Protein AF-A0AB34ILX2-F1 (afdb_monomer)

pLDDT: mean 83.72, std 10.17, range [36.09, 93.31]

Sequence (192 aa):
MPAAAAIAVARARKRKLKQQKLEHQRRVKAWFAKFDVNHSGVLEREQLRQLLLHLNPASPPDDAALDLLMEKAVAIDTTGDGQADTRGISQASAEEVVHKYSSYLAEKSALDGVFEEFDTNKTGQLEPDELHALLQKVCPGEQVSQHDVEVVLEMCDKDHKGAISRDEVLAACATWKAMVKQHHSSSACALL

Solvent-accessible surface area (backbone atoms only — not comparable to full-atom values): 10915 Å² total; per-residue (Å²): 121,70,66,63,55,53,53,52,52,53,51,51,51,52,51,51,51,52,50,52,53,49,52,50,53,51,52,48,51,52,48,42,76,70,46,36,81,84,65,75,68,36,32,30,72,68,34,42,46,53,51,49,26,72,76,34,74,91,57,67,76,51,70,68,58,48,49,56,46,47,67,73,51,21,83,49,53,79,76,77,76,86,44,53,36,78,75,34,40,37,69,87,42,45,61,59,47,53,51,48,49,52,51,50,49,53,51,49,52,56,49,48,56,49,42,72,71,43,30,80,86,65,76,73,37,30,43,63,73,33,41,44,55,48,54,34,64,77,43,74,89,56,86,77,48,73,66,55,45,50,52,42,41,71,76,37,35,83,85,70,76,74,38,38,38,78,88,26,46,65,53,35,55,51,50,48,57,51,50,55,53,49,52,54,52,54,60,60,63,75,77,116

Mean predicted aligned error: 9.9 Å

Foldseek 3Di:
DVVVVVVVVVVVVVVVVVVVVVVLLVVLVVLCVVQVPVVPQFQALVSLQVSLCVVPVPDGDDPVLSVVLLVVQQPDDPPPPPGRPSRHHHSVCSVVSSVVVVVVVVLVVVLCVLCVVQVPVPPQWHALVSLQVVLCVLDPPDDDDSVLSVVLCVVQVPVPPNTGHSVRVVVSSVVSVVVVVVVVVVVVVVVD

Structure (mmCIF, N/CA/C/O backbone):
data_AF-A0AB34ILX2-F1
#
_entry.id   AF-A0AB34ILX2-F1
#
loop_
_atom_site.group_PDB
_atom_site.id
_atom_site.type_symbol
_atom_site.label_atom_id
_atom_site.label_alt_id
_atom_site.label_comp_id
_atom_site.label_asym_id
_atom_site.label_entity_id
_atom_site.label_seq_id
_atom_site.pdbx_PDB_ins_code
_atom_site.Cartn_x
_atom_site.Cartn_y
_atom_site.Cartn_z
_atom_site.occupancy
_atom_site.B_iso_or_equiv
_atom_site.auth_seq_id
_atom_site.auth_comp_id
_atom_site.auth_asym_id
_atom_site.auth_atom_id
_atom_site.pdbx_PDB_model_num
ATOM 1 N N . MET A 1 1 ? 44.981 -15.107 3.737 1.00 59.06 1 MET A N 1
ATOM 2 C CA . MET A 1 1 ? 43.773 -15.842 3.286 1.00 59.06 1 MET A CA 1
ATOM 3 C C . MET A 1 1 ? 42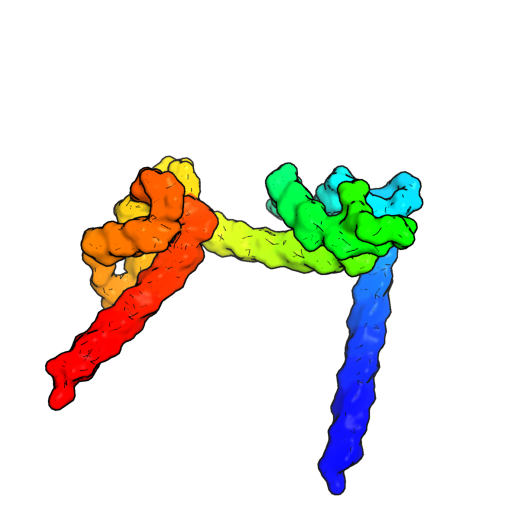.451 -15.037 3.237 1.00 59.06 1 MET A C 1
ATOM 5 O O . MET A 1 1 ? 41.614 -15.441 2.439 1.00 59.06 1 MET A O 1
ATOM 9 N N . PRO A 1 2 ? 42.209 -13.911 3.955 1.00 66.62 2 PRO A N 1
ATOM 10 C CA . PRO A 1 2 ? 40.886 -13.249 3.937 1.00 66.62 2 PRO A CA 1
ATOM 11 C C . PRO A 1 2 ? 40.562 -12.484 2.633 1.00 66.62 2 PRO A C 1
ATOM 13 O O . PRO A 1 2 ? 39.401 -12.385 2.239 1.00 66.62 2 PRO A O 1
ATOM 16 N N . ALA A 1 3 ? 41.577 -12.004 1.904 1.00 68.56 3 ALA A N 1
ATOM 17 C CA . ALA A 1 3 ? 41.390 -11.220 0.678 1.00 68.56 3 ALA A CA 1
ATOM 18 C C . ALA A 1 3 ? 40.775 -12.019 -0.493 1.00 68.56 3 ALA A C 1
ATOM 20 O O . ALA A 1 3 ? 39.952 -11.493 -1.241 1.00 68.56 3 ALA A O 1
ATOM 21 N N . ALA A 1 4 ? 41.123 -13.302 -0.640 1.00 73.94 4 ALA A N 1
ATOM 22 C CA . ALA A 1 4 ? 40.599 -14.151 -1.714 1.00 73.94 4 ALA A CA 1
ATOM 23 C C . ALA A 1 4 ? 39.097 -14.451 -1.537 1.00 73.94 4 ALA A C 1
ATOM 25 O O . ALA A 1 4 ? 38.338 -14.415 -2.507 1.00 73.94 4 ALA A O 1
ATOM 26 N N . ALA A 1 5 ? 38.658 -14.666 -0.291 1.00 74.12 5 ALA A N 1
ATOM 27 C CA . ALA A 1 5 ? 37.250 -14.863 0.046 1.00 74.12 5 ALA A CA 1
ATOM 28 C C . ALA A 1 5 ? 36.419 -13.592 -0.217 1.00 74.12 5 ALA A C 1
ATOM 30 O O . ALA A 1 5 ? 35.365 -13.666 -0.847 1.00 74.12 5 ALA A O 1
ATOM 31 N N . ALA A 1 6 ? 36.928 -12.413 0.160 1.00 75.19 6 ALA A N 1
ATOM 32 C CA . ALA A 1 6 ? 36.258 -11.136 -0.102 1.00 75.19 6 ALA A CA 1
ATOM 33 C C . ALA A 1 6 ? 36.077 -10.853 -1.610 1.00 75.19 6 ALA A C 1
ATOM 35 O O . ALA A 1 6 ? 35.006 -10.423 -2.045 1.00 75.19 6 ALA A O 1
ATOM 36 N N . ILE A 1 7 ? 37.087 -11.160 -2.436 1.00 84.31 7 ILE A N 1
ATOM 37 C CA . ILE A 1 7 ? 37.014 -11.013 -3.902 1.00 84.31 7 ILE A CA 1
ATOM 38 C C . ILE A 1 7 ? 35.985 -11.979 -4.510 1.00 84.31 7 ILE A C 1
ATOM 40 O O . ILE A 1 7 ? 35.236 -11.594 -5.414 1.00 84.31 7 ILE A O 1
ATOM 44 N N . ALA A 1 8 ? 35.917 -13.220 -4.020 1.00 83.06 8 ALA A N 1
ATOM 45 C CA . ALA A 1 8 ? 34.936 -14.205 -4.472 1.00 83.06 8 ALA A CA 1
ATOM 46 C C . ALA A 1 8 ? 33.496 -13.769 -4.147 1.00 83.06 8 ALA A C 1
ATOM 48 O O . ALA A 1 8 ? 32.637 -13.787 -5.033 1.00 83.06 8 ALA A O 1
ATOM 49 N N . VAL A 1 9 ? 33.251 -13.277 -2.926 1.00 86.06 9 VAL A N 1
ATOM 50 C CA . VAL A 1 9 ? 31.948 -12.732 -2.505 1.00 86.06 9 VAL A CA 1
ATOM 51 C C . VAL A 1 9 ? 31.556 -11.516 -3.352 1.00 86.06 9 VAL A C 1
ATOM 53 O O . VAL A 1 9 ? 30.434 -11.447 -3.856 1.00 86.06 9 VAL A O 1
ATOM 56 N N . ALA A 1 10 ? 32.484 -10.586 -3.597 1.00 85.62 10 ALA A N 1
ATOM 57 C CA . ALA A 1 10 ? 32.225 -9.414 -4.435 1.00 85.62 10 ALA A CA 1
ATOM 58 C C . ALA A 1 10 ? 31.870 -9.794 -5.887 1.00 85.62 10 ALA A C 1
ATOM 60 O O . ALA A 1 10 ? 30.955 -9.215 -6.480 1.00 85.62 10 ALA A O 1
ATOM 61 N N . ARG A 1 11 ? 32.552 -10.793 -6.469 1.00 87.75 11 ARG A N 1
ATOM 62 C CA . ARG A 1 11 ? 32.243 -11.317 -7.813 1.00 87.75 11 ARG A CA 1
ATOM 63 C C . ARG A 1 11 ? 30.886 -12.019 -7.857 1.00 87.75 11 ARG A C 1
ATOM 65 O O . ARG A 1 11 ? 30.135 -11.793 -8.806 1.00 87.75 11 ARG A O 1
ATOM 72 N N . ALA A 1 12 ? 30.552 -12.820 -6.845 1.00 87.38 12 ALA A N 1
ATOM 73 C CA . ALA A 1 12 ? 29.247 -13.471 -6.734 1.00 87.38 12 ALA A CA 1
ATOM 74 C C . ALA A 1 12 ? 28.110 -12.439 -6.631 1.00 87.38 12 ALA A C 1
ATOM 76 O O . ALA A 1 12 ? 27.136 -12.526 -7.378 1.00 87.38 12 ALA A O 1
ATOM 77 N N . ARG A 1 13 ? 28.279 -11.395 -5.805 1.00 90.31 13 ARG A N 1
ATOM 78 C CA . ARG A 1 13 ? 27.323 -10.281 -5.693 1.00 90.31 13 ARG A CA 1
ATOM 79 C C . ARG A 1 13 ? 27.138 -9.555 -7.030 1.00 90.31 13 ARG A C 1
ATOM 81 O O . ARG A 1 13 ? 26.004 -9.350 -7.449 1.00 90.31 13 ARG A O 1
ATOM 88 N N . LYS A 1 14 ? 28.227 -9.240 -7.748 1.00 89.50 14 LYS A N 1
ATOM 89 C CA . LYS A 1 14 ? 28.158 -8.617 -9.088 1.00 89.50 14 LYS A CA 1
ATOM 90 C C . LYS A 1 14 ? 27.421 -9.488 -10.111 1.00 89.50 14 LYS A C 1
ATOM 92 O O . LYS A 1 14 ? 26.621 -8.965 -10.882 1.00 89.50 14 LYS A O 1
ATOM 97 N N . ARG A 1 15 ? 27.669 -10.804 -10.122 1.00 89.19 15 ARG A N 1
ATOM 98 C CA . ARG A 1 15 ? 26.967 -11.750 -11.010 1.00 89.19 15 ARG A CA 1
ATOM 99 C C . ARG A 1 15 ? 25.473 -11.803 -10.698 1.00 89.19 15 ARG A C 1
ATOM 101 O O . ARG A 1 15 ? 24.678 -11.676 -11.624 1.00 89.19 15 ARG A O 1
ATOM 108 N N . LYS A 1 16 ? 25.109 -11.900 -9.414 1.00 90.38 16 LYS A N 1
ATOM 109 C CA . LYS A 1 16 ? 23.711 -11.904 -8.962 1.00 90.38 16 LYS A CA 1
ATOM 110 C C . LYS A 1 16 ? 22.980 -10.620 -9.366 1.00 90.38 16 LYS A C 1
ATOM 112 O O . LYS A 1 16 ? 21.917 -10.711 -9.962 1.00 90.38 16 LYS A O 1
ATOM 117 N N . LEU A 1 17 ? 23.581 -9.444 -9.151 1.00 87.44 17 LEU A N 1
ATOM 118 C CA . LEU A 1 17 ? 22.996 -8.163 -9.578 1.00 87.44 17 LEU A CA 1
ATOM 119 C C . LEU A 1 17 ? 22.808 -8.086 -11.099 1.00 87.44 17 LEU A C 1
ATOM 121 O O . LEU A 1 17 ? 21.771 -7.629 -11.570 1.00 87.44 17 LEU A O 1
ATOM 125 N N . LYS A 1 18 ? 23.799 -8.535 -11.883 1.00 90.75 18 LYS A N 1
ATOM 126 C CA . LYS A 1 18 ? 23.693 -8.546 -13.351 1.00 90.75 18 LYS A CA 1
ATOM 127 C C . LYS A 1 18 ? 22.561 -9.459 -13.821 1.00 90.75 18 LYS A C 1
ATOM 129 O O . LYS A 1 18 ? 21.830 -9.088 -14.734 1.00 90.75 18 LYS A O 1
ATOM 134 N N . GLN A 1 19 ? 22.427 -10.632 -13.206 1.00 89.31 19 GLN A N 1
ATOM 135 C CA . GLN A 1 19 ? 21.359 -11.574 -13.517 1.00 89.31 19 GLN A CA 1
ATOM 136 C C . GLN A 1 19 ? 19.986 -11.002 -13.151 1.00 89.31 19 GLN A C 1
ATOM 138 O O . GLN A 1 19 ? 19.113 -10.966 -14.010 1.00 89.31 19 GLN A O 1
ATOM 143 N N . GLN A 1 20 ? 19.836 -10.451 -11.943 1.00 85.31 20 GLN A N 1
ATOM 144 C CA . GLN A 1 20 ? 18.607 -9.781 -11.505 1.00 85.31 20 GLN A CA 1
ATOM 145 C C . GLN A 1 20 ? 18.218 -8.637 -12.446 1.00 85.31 20 GLN A C 1
ATOM 147 O O . GLN A 1 20 ? 17.072 -8.554 -12.870 1.00 85.31 20 GLN A O 1
ATOM 152 N N . LYS A 1 21 ? 19.180 -7.796 -12.849 1.00 85.62 21 LYS A N 1
ATOM 153 C CA . LYS A 1 21 ? 18.937 -6.707 -13.805 1.00 85.62 21 LYS A CA 1
ATOM 154 C C . LYS A 1 21 ? 18.473 -7.226 -15.168 1.00 85.62 21 LYS A C 1
ATOM 156 O O . LYS A 1 21 ? 17.613 -6.615 -15.794 1.00 85.62 21 LYS A O 1
ATOM 161 N N . LEU A 1 22 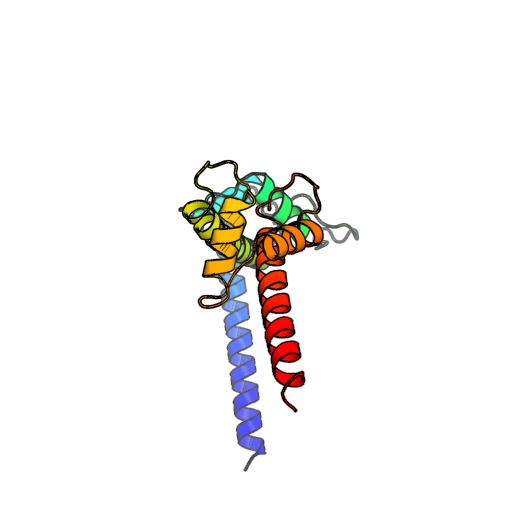? 19.038 -8.336 -15.642 1.00 89.06 22 LEU A N 1
ATOM 162 C CA . LEU A 1 22 ? 18.642 -8.942 -16.913 1.00 89.06 22 LEU A CA 1
ATOM 163 C C . LEU A 1 22 ? 17.236 -9.550 -16.840 1.00 89.06 22 LEU A C 1
ATOM 165 O O . LEU A 1 22 ? 16.454 -9.386 -17.772 1.00 89.06 22 LEU A O 1
ATOM 169 N N . GLU A 1 23 ? 16.914 -10.243 -15.750 1.00 89.00 23 GLU A N 1
ATOM 170 C CA . GLU A 1 23 ? 15.584 -10.812 -15.503 1.00 89.00 23 GLU A CA 1
ATOM 171 C C . GLU A 1 23 ? 14.526 -9.714 -15.395 1.00 89.00 23 GLU A C 1
ATOM 173 O O . GLU A 1 23 ? 13.497 -9.793 -16.065 1.00 89.00 23 GLU A O 1
ATOM 178 N N . HIS A 1 24 ? 14.830 -8.653 -14.646 1.00 84.50 24 HIS A N 1
ATOM 179 C CA . HIS A 1 24 ? 14.027 -7.437 -14.575 1.00 84.50 24 HIS A CA 1
ATOM 180 C C . HIS A 1 24 ? 13.739 -6.869 -15.973 1.00 84.50 24 HIS A C 1
ATOM 182 O O . HIS A 1 24 ? 12.583 -6.753 -16.375 1.00 84.50 24 HIS A O 1
ATOM 188 N N . GLN A 1 25 ? 14.786 -6.609 -16.767 1.00 87.38 25 GLN A N 1
ATOM 189 C CA . GLN A 1 25 ? 14.629 -6.068 -18.120 1.00 87.38 25 GLN A CA 1
ATOM 190 C C . GLN A 1 25 ? 13.807 -6.981 -19.032 1.00 87.38 25 GLN A C 1
ATOM 192 O O . GLN A 1 25 ? 13.021 -6.495 -19.840 1.00 87.38 25 GLN A O 1
ATOM 197 N N . ARG A 1 26 ? 13.984 -8.303 -18.933 1.00 91.44 26 ARG A N 1
ATOM 198 C CA . ARG A 1 26 ? 13.207 -9.267 -19.725 1.00 91.44 26 ARG A CA 1
ATOM 199 C C . ARG A 1 26 ? 11.731 -9.237 -19.352 1.00 91.44 26 ARG A C 1
ATOM 201 O O . ARG A 1 26 ? 10.894 -9.228 -20.248 1.00 91.44 26 ARG A O 1
ATOM 208 N N . ARG A 1 27 ? 11.424 -9.207 -18.055 1.00 91.06 27 ARG A N 1
ATOM 209 C CA . ARG A 1 27 ? 10.053 -9.177 -17.542 1.00 91.06 27 ARG A CA 1
ATOM 210 C C . ARG A 1 27 ? 9.330 -7.899 -17.957 1.00 91.06 27 ARG A C 1
ATOM 212 O O . ARG A 1 27 ? 8.259 -7.991 -18.544 1.00 91.06 27 ARG A O 1
ATOM 219 N N . VAL A 1 28 ? 9.954 -6.740 -17.749 1.00 89.69 28 VAL A N 1
ATOM 220 C CA . VAL A 1 28 ? 9.395 -5.450 -18.177 1.00 89.69 28 VAL A CA 1
ATOM 221 C C . VAL A 1 28 ? 9.171 -5.432 -19.690 1.00 89.69 28 VAL A C 1
ATOM 223 O O . VAL A 1 28 ? 8.077 -5.112 -20.139 1.00 89.69 28 VAL A O 1
ATOM 226 N N . LYS A 1 29 ? 10.156 -5.853 -20.497 1.00 91.19 29 LYS A N 1
ATOM 227 C CA . LYS A 1 29 ? 9.985 -5.921 -21.959 1.00 91.19 29 LYS A CA 1
ATOM 228 C C . LYS A 1 29 ? 8.823 -6.817 -22.378 1.00 91.19 29 LYS A C 1
ATOM 230 O O . LYS A 1 29 ? 8.102 -6.464 -23.303 1.00 91.19 29 LYS A O 1
ATOM 235 N 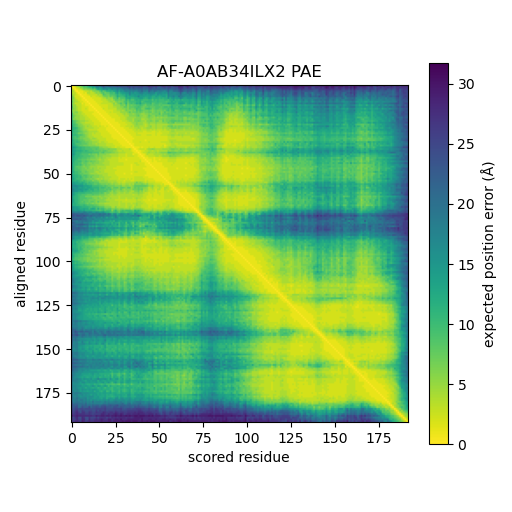N . ALA A 1 30 ? 8.640 -7.957 -21.713 1.00 92.88 30 ALA A N 1
ATOM 236 C CA . ALA A 1 30 ? 7.525 -8.855 -21.992 1.00 92.88 30 ALA A CA 1
ATOM 237 C C . ALA A 1 30 ? 6.168 -8.221 -21.647 1.00 92.88 30 ALA A C 1
ATOM 239 O O . ALA A 1 30 ? 5.204 -8.434 -22.376 1.00 92.88 30 ALA A O 1
ATOM 240 N N . TRP A 1 31 ? 6.090 -7.426 -20.575 1.00 93.31 31 TRP A N 1
ATOM 241 C CA . TRP A 1 31 ? 4.879 -6.678 -20.235 1.00 93.31 31 TRP A CA 1
ATOM 242 C C . TRP A 1 31 ? 4.540 -5.635 -21.298 1.00 93.31 31 TRP A C 1
ATOM 244 O O . TRP A 1 31 ? 3.431 -5.652 -21.817 1.00 93.31 31 TRP A O 1
ATOM 254 N N . PHE A 1 32 ? 5.495 -4.792 -21.694 1.00 92.75 32 PHE A N 1
ATOM 255 C CA . PHE A 1 32 ? 5.243 -3.765 -22.713 1.00 92.75 32 PHE A CA 1
ATOM 256 C C . PHE A 1 32 ? 4.910 -4.384 -24.069 1.00 92.75 32 PHE A C 1
ATOM 258 O O . PHE A 1 32 ? 3.926 -4.002 -24.681 1.00 92.75 32 PHE A O 1
ATOM 265 N N . ALA A 1 33 ? 5.623 -5.428 -24.495 1.00 92.56 33 ALA A N 1
ATOM 266 C CA . ALA A 1 33 ? 5.296 -6.125 -25.741 1.00 92.56 33 ALA A CA 1
ATOM 267 C C . ALA A 1 33 ? 3.868 -6.709 -25.767 1.00 92.56 33 ALA A C 1
ATOM 269 O O . ALA A 1 33 ? 3.337 -6.963 -26.844 1.00 92.56 33 ALA A O 1
ATOM 270 N N . LYS A 1 34 ? 3.266 -6.956 -24.596 1.00 93.06 34 LYS A N 1
ATOM 271 C CA . LYS A 1 34 ? 1.924 -7.526 -24.464 1.00 93.06 34 LYS A CA 1
ATOM 272 C C . LYS A 1 34 ? 0.830 -6.473 -24.262 1.00 93.06 34 LYS A C 1
ATOM 274 O O . LYS A 1 34 ? -0.270 -6.677 -24.763 1.00 93.06 34 LYS A O 1
ATOM 279 N N . PHE A 1 35 ? 1.107 -5.409 -23.509 1.00 93.06 35 PHE A N 1
ATOM 280 C CA . PHE A 1 35 ? 0.093 -4.450 -23.051 1.00 93.06 35 PHE A CA 1
ATOM 281 C C . PHE A 1 35 ? 0.234 -3.044 -23.655 1.00 93.06 35 PHE A C 1
ATOM 283 O O . PHE A 1 35 ? -0.771 -2.349 -23.748 1.00 93.06 35 PHE A O 1
ATOM 290 N N . ASP A 1 36 ? 1.424 -2.634 -24.108 1.00 91.38 36 ASP A N 1
ATOM 291 C CA . ASP A 1 36 ? 1.641 -1.367 -24.828 1.00 91.38 36 ASP A CA 1
ATOM 292 C C . ASP A 1 36 ? 1.243 -1.541 -26.309 1.00 91.38 36 ASP A C 1
ATOM 294 O O . ASP A 1 36 ? 2.076 -1.720 -27.203 1.00 91.38 36 ASP A O 1
ATOM 298 N N . VAL A 1 37 ? -0.075 -1.595 -26.542 1.00 88.50 37 VAL A N 1
ATOM 299 C CA . VAL A 1 37 ? -0.697 -1.920 -27.842 1.00 88.50 37 VAL A CA 1
ATOM 300 C C . VAL A 1 37 ? -0.466 -0.823 -28.878 1.00 88.50 37 VAL A C 1
ATOM 302 O O . VAL A 1 37 ? -0.286 -1.110 -30.059 1.00 88.50 37 VAL A O 1
ATOM 305 N N . ASN A 1 38 ? -0.494 0.437 -28.448 1.00 86.94 38 ASN A N 1
ATOM 306 C CA . ASN A 1 38 ? -0.271 1.596 -29.310 1.00 86.94 38 ASN A CA 1
ATOM 307 C C . ASN A 1 38 ? 1.219 1.945 -29.459 1.00 86.94 38 ASN A C 1
ATOM 309 O O . ASN A 1 38 ? 1.538 2.882 -30.191 1.00 86.94 38 ASN A O 1
ATOM 313 N N . HIS A 1 39 ? 2.113 1.188 -28.812 1.00 84.88 39 HIS A N 1
ATOM 314 C CA . HIS A 1 39 ? 3.561 1.387 -28.841 1.00 84.88 39 HIS A CA 1
ATOM 315 C C . HIS A 1 39 ? 3.967 2.805 -28.432 1.00 84.88 39 HIS A C 1
ATOM 317 O O . HIS A 1 39 ? 4.900 3.384 -28.997 1.00 84.88 39 HIS A O 1
ATOM 323 N N . SER A 1 40 ? 3.257 3.375 -27.460 1.00 85.69 40 SER A N 1
ATOM 324 C CA . SER A 1 40 ? 3.541 4.715 -26.953 1.00 85.69 40 SER A CA 1
ATOM 325 C C . SER A 1 40 ? 4.824 4.748 -26.118 1.00 85.69 40 SER A C 1
ATOM 327 O O . SER A 1 40 ? 5.392 5.820 -25.898 1.00 85.69 40 SER A O 1
ATOM 329 N N . GLY A 1 41 ? 5.315 3.581 -25.681 1.00 83.38 41 GLY A N 1
ATOM 330 C CA . GLY A 1 41 ? 6.475 3.449 -24.805 1.00 83.38 41 GLY A CA 1
ATOM 331 C C . GLY A 1 41 ? 6.144 3.668 -23.327 1.00 83.38 41 GLY A C 1
ATOM 332 O O . GLY A 1 41 ? 7.036 3.544 -22.480 1.00 83.38 41 GLY A O 1
ATOM 333 N N . VAL A 1 42 ? 4.876 3.945 -23.013 1.00 88.12 42 VAL A N 1
ATOM 334 C CA . VAL A 1 42 ? 4.333 4.094 -21.662 1.00 88.12 42 VAL A CA 1
ATOM 335 C C . VAL A 1 42 ? 3.078 3.236 -21.525 1.00 88.12 42 VAL A C 1
ATOM 337 O O . VAL A 1 42 ? 2.333 3.057 -22.473 1.00 88.12 42 VAL A O 1
ATOM 340 N N . LEU A 1 43 ? 2.831 2.696 -20.336 1.00 89.75 43 LEU A N 1
ATOM 341 C CA . LEU A 1 43 ? 1.572 2.027 -20.033 1.00 89.75 43 LEU A CA 1
ATOM 342 C C . LEU A 1 43 ? 0.564 3.072 -19.582 1.00 89.75 43 LEU A C 1
ATOM 344 O O . LEU A 1 43 ? 0.648 3.576 -18.457 1.00 89.75 43 LEU A O 1
ATOM 348 N N . GLU A 1 44 ? -0.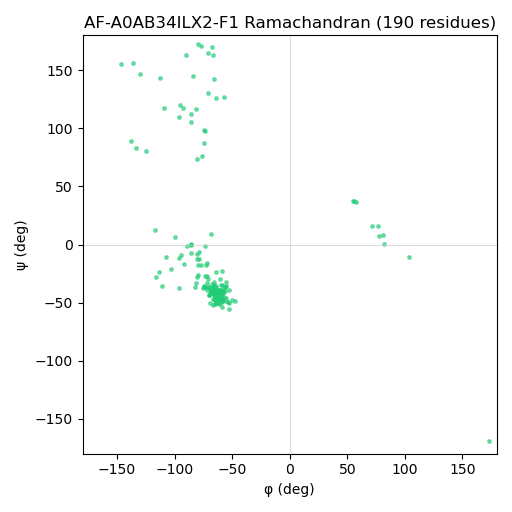384 3.398 -20.454 1.00 90.38 44 GLU A N 1
ATOM 349 C CA . GLU A 1 44 ? -1.498 4.272 -20.091 1.00 90.38 44 GLU A CA 1
ATOM 350 C C . GLU A 1 44 ? -2.426 3.587 -19.081 1.00 90.38 44 GLU A C 1
ATOM 352 O O . GLU A 1 44 ? -2.335 2.385 -18.831 1.00 90.38 44 GLU A O 1
ATOM 357 N N . ARG A 1 45 ? -3.363 4.346 -18.504 1.00 90.56 45 ARG A N 1
ATOM 358 C CA . ARG A 1 45 ? -4.232 3.893 -17.405 1.00 90.56 45 ARG A CA 1
ATOM 359 C C . ARG A 1 45 ? -4.872 2.527 -17.648 1.00 90.56 45 ARG A C 1
ATOM 361 O O . ARG A 1 45 ? -4.819 1.661 -16.779 1.00 90.56 45 ARG A O 1
ATOM 368 N N . GLU A 1 46 ? -5.458 2.327 -18.825 1.00 91.06 46 GLU A N 1
ATOM 369 C CA . GLU A 1 46 ? -6.158 1.080 -19.136 1.00 91.06 46 GLU A CA 1
ATOM 370 C C . GLU A 1 46 ? -5.188 -0.081 -19.399 1.00 91.06 46 GLU A C 1
ATOM 372 O O . GLU A 1 46 ? -5.417 -1.204 -18.954 1.00 91.06 46 GLU A O 1
ATOM 377 N N . GLN A 1 47 ? -4.047 0.188 -20.035 1.00 93.00 47 GLN A N 1
ATOM 378 C CA . GLN A 1 47 ? -2.996 -0.813 -20.233 1.00 93.00 47 GLN A CA 1
ATOM 379 C C . GLN A 1 47 ? -2.368 -1.231 -18.893 1.00 93.00 47 GLN A C 1
ATOM 381 O O . GLN A 1 47 ? -2.109 -2.414 -18.660 1.00 93.00 47 GLN A O 1
ATOM 386 N N . LEU A 1 48 ? -2.178 -0.275 -17.976 1.00 91.50 48 LEU A N 1
ATOM 387 C CA . LEU A 1 48 ? -1.736 -0.528 -16.609 1.00 91.50 48 LEU A CA 1
ATOM 388 C C . LEU A 1 48 ? -2.761 -1.380 -15.854 1.00 91.50 48 LEU A C 1
ATOM 390 O O . LEU A 1 48 ? -2.376 -2.370 -15.233 1.00 91.50 48 LEU A O 1
ATOM 394 N N . ARG A 1 49 ? -4.058 -1.054 -15.948 1.00 93.25 49 ARG A N 1
ATOM 395 C CA . ARG A 1 49 ? -5.136 -1.868 -15.365 1.00 93.25 49 ARG A CA 1
ATOM 396 C C . ARG A 1 49 ? -5.044 -3.317 -15.838 1.00 93.25 49 ARG A C 1
ATOM 398 O O . ARG A 1 49 ? -5.058 -4.229 -15.013 1.00 93.25 49 ARG A O 1
ATOM 405 N N . GLN A 1 50 ? -4.911 -3.533 -17.145 1.00 92.75 50 GLN A N 1
ATOM 406 C CA . GLN A 1 50 ? -4.813 -4.873 -17.728 1.00 92.75 50 GLN A CA 1
ATOM 407 C C . GLN A 1 50 ? -3.555 -5.624 -17.281 1.00 92.75 50 GLN A C 1
ATOM 409 O O . GLN A 1 50 ? -3.631 -6.820 -16.990 1.00 92.75 50 GLN A O 1
ATOM 414 N N . LEU A 1 51 ? -2.412 -4.937 -17.184 1.00 92.62 51 LEU A N 1
ATOM 415 C CA . LEU A 1 51 ? -1.182 -5.524 -16.658 1.00 92.62 51 LEU A CA 1
ATOM 416 C C . LEU A 1 51 ? -1.365 -5.977 -15.204 1.00 92.62 51 LEU A C 1
ATOM 418 O O . LEU A 1 51 ? -1.053 -7.122 -14.876 1.00 92.62 51 LEU A O 1
ATOM 422 N N . LEU A 1 52 ? -1.873 -5.100 -14.337 1.00 92.00 52 LEU A N 1
ATOM 423 C CA . LEU A 1 52 ? -2.071 -5.408 -12.920 1.00 92.00 52 LEU A CA 1
ATOM 424 C C . LEU A 1 52 ? -3.092 -6.533 -12.727 1.00 92.00 52 LEU A C 1
ATOM 426 O O . LEU A 1 52 ? -2.837 -7.446 -11.947 1.00 92.00 52 LEU A O 1
ATOM 430 N N . LEU A 1 53 ? -4.180 -6.536 -13.503 1.00 92.62 53 LEU A N 1
ATOM 431 C CA . LEU A 1 53 ? -5.161 -7.622 -13.513 1.00 92.62 53 LEU A CA 1
ATOM 432 C C . LEU A 1 53 ? -4.548 -8.952 -13.973 1.00 92.62 53 LEU A C 1
ATOM 434 O O . LEU A 1 53 ? -4.850 -10.005 -13.420 1.00 92.62 53 LEU A O 1
ATOM 438 N N . HIS A 1 54 ? -3.669 -8.928 -14.977 1.00 91.06 54 HIS A N 1
ATOM 439 C CA . HIS A 1 54 ? -2.986 -10.134 -15.439 1.00 91.06 54 HIS A CA 1
ATOM 440 C C . HIS A 1 54 ? -2.042 -10.714 -14.380 1.00 91.06 54 HIS A C 1
ATOM 442 O O . HIS A 1 54 ? -1.886 -11.933 -14.303 1.00 91.06 54 HIS A O 1
ATOM 448 N N . LEU A 1 55 ? -1.404 -9.852 -13.585 1.00 89.25 55 LEU A N 1
ATOM 449 C CA . LEU A 1 55 ? -0.490 -10.256 -12.518 1.00 89.25 55 LEU A CA 1
ATOM 450 C C . LEU A 1 55 ? -1.224 -10.665 -11.238 1.00 89.25 55 LEU A C 1
ATOM 452 O O . LEU A 1 55 ? -0.754 -11.568 -10.548 1.00 89.25 55 LEU A O 1
ATOM 456 N N . ASN A 1 56 ? -2.367 -10.043 -10.940 1.00 86.69 56 ASN A N 1
ATOM 457 C CA . ASN A 1 56 ? -3.219 -10.407 -9.817 1.00 86.69 56 ASN A CA 1
ATOM 458 C C . ASN A 1 56 ? -4.707 -10.503 -10.216 1.00 86.69 56 ASN A C 1
ATOM 460 O O . ASN A 1 56 ? -5.482 -9.576 -9.980 1.00 86.69 56 ASN A O 1
ATOM 464 N N . PRO A 1 57 ? -5.134 -11.647 -10.783 1.00 86.50 57 PRO A N 1
ATOM 465 C CA . PRO A 1 57 ? -6.512 -11.832 -11.243 1.00 86.50 57 PRO A CA 1
ATOM 466 C C . PRO A 1 57 ? -7.563 -11.798 -10.128 1.00 86.50 57 PRO A C 1
ATOM 468 O O . PRO A 1 57 ? -8.730 -11.536 -10.400 1.00 86.50 57 PRO A O 1
ATOM 471 N N . ALA A 1 58 ? -7.168 -12.092 -8.887 1.00 83.56 58 ALA A N 1
ATOM 472 C CA . ALA A 1 58 ? -8.077 -12.152 -7.744 1.00 83.56 58 ALA A CA 1
ATOM 473 C C . ALA A 1 58 ? -8.419 -10.765 -7.178 1.00 83.56 58 ALA A C 1
ATOM 475 O O . ALA A 1 58 ? -9.395 -10.621 -6.446 1.00 83.56 58 ALA A O 1
ATOM 476 N N . SER A 1 59 ? -7.623 -9.745 -7.498 1.00 82.25 59 SER A N 1
ATOM 477 C CA . SER A 1 59 ? -7.785 -8.395 -6.965 1.00 82.25 59 SER A CA 1
ATOM 478 C C . SER A 1 59 ? -7.583 -7.385 -8.091 1.00 82.25 59 SER A C 1
ATOM 480 O O . SER A 1 59 ? -6.454 -6.959 -8.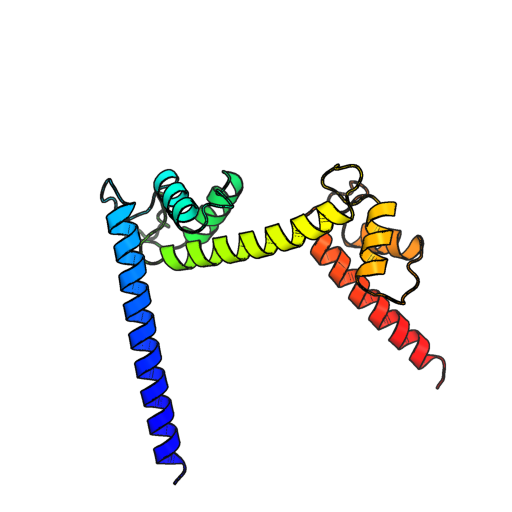321 1.00 82.25 59 SER A O 1
ATOM 482 N N . PRO A 1 60 ? -8.646 -7.019 -8.831 1.00 85.75 60 PRO A N 1
ATOM 483 C CA . PRO A 1 60 ? -8.558 -5.983 -9.851 1.00 85.75 60 PRO A CA 1
ATOM 484 C C . PRO A 1 60 ? -8.260 -4.620 -9.205 1.00 85.75 60 PRO A C 1
ATOM 486 O O . PRO A 1 60 ? -8.806 -4.316 -8.140 1.00 85.75 60 PRO A O 1
ATOM 489 N N . PRO A 1 61 ? -7.433 -3.766 -9.831 1.00 88.25 61 PRO A N 1
ATOM 490 C CA . PRO A 1 61 ? -7.221 -2.414 -9.331 1.00 88.25 61 PRO A CA 1
ATOM 491 C C . PRO A 1 61 ? -8.477 -1.568 -9.566 1.00 88.25 61 PRO A C 1
ATOM 493 O O . PR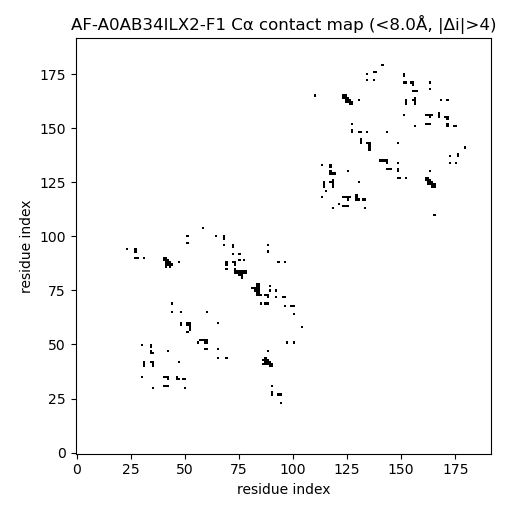O A 1 61 ? -9.015 -1.536 -10.677 1.00 88.25 61 PRO A O 1
ATOM 496 N N . ASP A 1 62 ? -8.932 -0.883 -8.519 1.00 88.75 62 ASP A N 1
ATOM 497 C CA . ASP A 1 62 ? -9.947 0.165 -8.613 1.00 88.75 62 ASP A CA 1
ATOM 498 C C . ASP A 1 62 ? -9.324 1.486 -9.100 1.00 88.75 62 ASP A C 1
ATOM 500 O O . ASP A 1 62 ? -8.109 1.603 -9.287 1.00 88.75 62 ASP A O 1
ATOM 504 N N . ASP A 1 63 ? -10.170 2.478 -9.380 1.00 88.62 63 ASP A N 1
ATOM 505 C CA . ASP A 1 63 ? -9.705 3.752 -9.926 1.00 88.62 63 ASP A CA 1
ATOM 506 C C . ASP A 1 63 ? -8.821 4.536 -8.956 1.00 88.62 63 ASP A C 1
ATOM 508 O O . A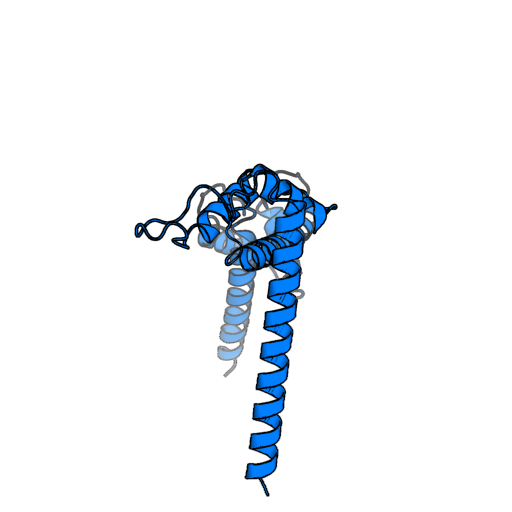SP A 1 63 ? -7.829 5.118 -9.392 1.00 88.62 63 ASP A O 1
ATOM 512 N N . ALA A 1 64 ? -9.119 4.474 -7.657 1.00 85.38 64 ALA A N 1
ATOM 513 C CA . ALA A 1 64 ? -8.329 5.133 -6.624 1.00 85.38 64 ALA A CA 1
ATOM 514 C C . ALA A 1 64 ? -6.926 4.515 -6.500 1.00 85.38 64 ALA A C 1
ATOM 516 O O . ALA A 1 64 ? -5.932 5.233 -6.387 1.00 85.38 64 ALA A O 1
ATOM 517 N N . ALA A 1 65 ? -6.816 3.186 -6.578 1.00 85.62 65 ALA A N 1
ATOM 518 C CA . ALA A 1 65 ? -5.536 2.492 -6.590 1.00 85.62 65 ALA A CA 1
ATOM 519 C C . ALA A 1 65 ? -4.716 2.857 -7.834 1.00 85.62 65 ALA A C 1
ATOM 521 O O . ALA A 1 65 ? -3.510 3.076 -7.728 1.00 85.62 65 ALA A O 1
ATOM 522 N N . LEU A 1 66 ? -5.350 2.954 -9.008 1.00 88.88 66 LEU A N 1
ATOM 523 C CA . LEU A 1 66 ? -4.668 3.400 -10.225 1.00 88.88 66 LEU A CA 1
ATOM 524 C C . LEU A 1 66 ? -4.184 4.846 -10.105 1.00 88.88 66 LEU A C 1
ATOM 526 O O . LEU A 1 66 ? -3.038 5.110 -10.461 1.00 88.88 66 LEU A O 1
ATOM 530 N N . ASP A 1 67 ? -5.001 5.751 -9.565 1.00 86.81 67 ASP A N 1
ATOM 531 C CA . ASP A 1 67 ? -4.619 7.150 -9.342 1.00 86.81 67 ASP A CA 1
ATOM 532 C C . ASP A 1 67 ? -3.398 7.248 -8.426 1.00 86.81 67 ASP A C 1
ATOM 534 O O . ASP A 1 67 ? -2.402 7.872 -8.789 1.00 86.81 67 ASP A O 1
ATOM 538 N N . LEU A 1 68 ? -3.418 6.536 -7.295 1.00 83.31 68 LEU A N 1
ATOM 539 C CA . LEU A 1 68 ? -2.310 6.494 -6.340 1.00 83.31 68 LEU A CA 1
ATOM 540 C C . LEU A 1 68 ? -1.014 5.956 -6.968 1.00 83.31 68 LEU A C 1
ATOM 542 O O . LEU A 1 68 ? 0.086 6.446 -6.691 1.00 83.31 68 LEU A O 1
ATOM 546 N N . LEU A 1 69 ? -1.124 4.905 -7.784 1.00 85.50 69 LEU A N 1
ATOM 547 C CA . LEU A 1 69 ? 0.021 4.299 -8.457 1.00 85.50 69 LEU A CA 1
ATOM 548 C C . LEU A 1 69 ? 0.588 5.218 -9.534 1.00 85.50 69 LEU A C 1
ATOM 550 O O . LEU A 1 69 ? 1.807 5.345 -9.621 1.00 85.50 69 LEU A O 1
ATOM 554 N N . MET A 1 70 ? -0.277 5.854 -10.324 1.00 83.31 70 MET A N 1
ATOM 555 C CA . MET A 1 70 ? 0.126 6.783 -11.374 1.00 83.31 70 MET A CA 1
ATOM 556 C C . MET A 1 70 ? 0.766 8.029 -10.772 1.00 83.31 70 MET A C 1
ATOM 558 O O . MET A 1 70 ? 1.913 8.319 -11.093 1.00 83.31 70 MET A O 1
ATOM 562 N N . GLU A 1 71 ? 0.115 8.689 -9.815 1.00 82.12 71 GLU A N 1
ATOM 563 C CA . GLU A 1 71 ? 0.659 9.858 -9.115 1.00 82.12 71 GLU A CA 1
ATOM 564 C C . GLU A 1 71 ? 2.073 9.591 -8.580 1.00 82.12 71 GLU A C 1
ATOM 566 O O . GLU A 1 71 ? 3.005 10.361 -8.814 1.00 82.12 71 GLU A O 1
ATOM 571 N N . LYS A 1 72 ? 2.269 8.453 -7.905 1.00 69.88 72 LYS A N 1
ATOM 572 C CA . LYS A 1 72 ? 3.558 8.136 -7.284 1.00 69.88 72 LYS A CA 1
ATOM 573 C C . LYS A 1 72 ? 4.619 7.618 -8.260 1.00 69.88 72 LYS A C 1
ATOM 575 O O . LYS A 1 72 ? 5.773 7.508 -7.853 1.00 69.88 72 LYS A O 1
ATOM 580 N N . ALA A 1 73 ? 4.257 7.264 -9.491 1.00 69.19 73 ALA A N 1
ATOM 581 C CA . ALA A 1 73 ? 5.169 6.706 -10.493 1.00 69.19 73 ALA A CA 1
ATOM 582 C C . ALA A 1 73 ? 5.520 7.672 -11.630 1.00 69.19 73 ALA A C 1
ATOM 584 O O . ALA A 1 73 ? 6.447 7.408 -12.398 1.00 69.19 73 ALA A O 1
ATOM 585 N N . VAL A 1 74 ? 4.811 8.798 -11.701 1.00 63.88 74 VAL A N 1
ATOM 586 C CA . VAL A 1 74 ? 4.978 9.868 -12.690 1.00 63.88 74 VAL A CA 1
ATOM 587 C C . VAL A 1 74 ? 6.243 10.710 -12.447 1.00 63.88 74 VAL A C 1
ATOM 589 O O . VAL A 1 74 ? 6.596 11.539 -13.266 1.00 63.88 74 VAL A O 1
ATOM 592 N N . ALA A 1 75 ? 7.040 10.452 -11.407 1.00 59.88 75 ALA A N 1
ATOM 593 C CA . ALA A 1 75 ? 8.265 11.213 -11.118 1.00 59.88 75 ALA A CA 1
ATOM 594 C C . ALA A 1 75 ? 9.436 11.030 -12.123 1.00 59.88 75 ALA A C 1
ATOM 596 O O . ALA A 1 75 ? 10.546 11.484 -11.844 1.00 59.88 75 ALA A O 1
ATOM 597 N N . ILE A 1 76 ? 9.233 10.361 -13.266 1.00 63.78 76 ILE A N 1
ATOM 598 C CA . ILE A 1 76 ? 10.273 10.130 -14.277 1.00 63.78 76 ILE A CA 1
ATOM 599 C C . ILE A 1 76 ? 9.984 10.980 -15.519 1.00 63.78 76 ILE A C 1
ATOM 601 O O . ILE A 1 76 ? 8.978 10.785 -16.196 1.00 63.78 76 ILE A O 1
ATOM 605 N N . ASP A 1 77 ? 10.904 11.892 -15.830 1.00 65.00 77 ASP A N 1
ATOM 606 C CA . ASP A 1 77 ? 10.947 12.611 -17.105 1.00 65.00 77 ASP A CA 1
ATOM 607 C C . ASP A 1 77 ? 11.447 11.668 -18.209 1.00 65.00 77 ASP A C 1
ATOM 609 O O . ASP A 1 77 ? 12.647 11.401 -18.339 1.00 65.00 77 ASP A O 1
ATOM 613 N N . THR A 1 78 ? 10.511 11.099 -18.971 1.00 64.56 78 THR A N 1
ATOM 614 C CA . THR A 1 78 ? 10.811 10.266 -20.145 1.00 64.56 78 THR A CA 1
ATOM 615 C C . THR A 1 78 ? 10.810 11.034 -21.459 1.00 64.56 78 THR A C 1
ATOM 617 O O . THR A 1 78 ? 11.216 10.482 -22.483 1.00 64.56 78 THR A O 1
ATOM 620 N N . THR A 1 79 ? 10.378 12.292 -21.445 1.00 67.88 79 THR A N 1
ATOM 621 C CA . THR A 1 79 ? 10.274 13.177 -22.611 1.00 67.88 79 THR A CA 1
ATOM 622 C C . THR A 1 79 ? 11.533 14.017 -22.824 1.00 67.88 79 THR A C 1
ATOM 624 O O . THR A 1 79 ? 11.766 14.497 -23.934 1.00 67.88 79 THR A O 1
ATOM 627 N N . GLY A 1 80 ? 12.388 14.131 -21.805 1.00 70.00 80 GLY A N 1
ATOM 628 C CA . GLY A 1 80 ? 13.613 14.927 -21.820 1.00 70.00 80 GLY A CA 1
ATOM 629 C C . GLY A 1 80 ? 13.351 16.434 -21.799 1.00 70.00 80 GLY A C 1
ATOM 630 O O . GLY A 1 80 ? 14.244 17.209 -22.145 1.00 70.00 80 GLY A O 1
ATOM 631 N N . ASP A 1 81 ? 12.136 16.847 -21.440 1.00 73.38 81 ASP A N 1
ATOM 632 C CA . ASP A 1 81 ? 11.683 18.240 -21.395 1.00 73.38 81 ASP A CA 1
ATOM 633 C C . ASP A 1 81 ? 11.704 18.825 -19.973 1.00 73.38 81 ASP A C 1
ATOM 635 O O . ASP A 1 81 ? 11.282 19.962 -19.752 1.00 73.38 81 ASP A O 1
ATOM 639 N N . GLY A 1 82 ? 12.237 18.073 -19.007 1.00 67.62 82 GLY A N 1
ATOM 640 C CA . GLY A 1 82 ? 12.275 18.449 -17.602 1.00 67.62 82 GLY A CA 1
ATOM 641 C C . GLY A 1 82 ? 10.939 18.253 -16.888 1.00 67.62 82 GLY A C 1
ATOM 642 O O . GLY A 1 82 ? 10.822 18.680 -15.737 1.00 67.62 82 GLY A O 1
ATOM 643 N N . GLN A 1 83 ? 9.941 17.639 -17.537 1.00 65.62 83 GLN A N 1
ATOM 644 C CA . GLN A 1 83 ? 8.639 17.355 -16.946 1.00 65.62 83 GLN A CA 1
ATOM 645 C C . GLN A 1 83 ? 8.417 15.856 -16.773 1.00 65.62 83 GLN A C 1
ATOM 647 O O . GLN A 1 83 ? 8.809 15.022 -17.576 1.00 65.62 83 GLN A O 1
ATOM 652 N N . ALA A 1 84 ? 7.756 15.524 -15.674 1.00 67.19 84 ALA A N 1
ATOM 653 C CA . ALA A 1 84 ? 7.222 14.203 -15.416 1.00 67.19 84 ALA A CA 1
ATOM 654 C C . ALA A 1 84 ? 6.257 13.769 -16.538 1.00 67.19 84 ALA A C 1
ATOM 656 O O . ALA A 1 84 ? 5.297 14.487 -16.833 1.00 67.19 84 ALA A O 1
ATOM 657 N N . ASP A 1 85 ? 6.466 12.589 -17.131 1.00 71.19 85 ASP A N 1
ATOM 658 C CA . ASP A 1 85 ? 5.544 12.062 -18.140 1.00 71.19 85 ASP A CA 1
ATOM 659 C C . ASP A 1 85 ? 4.267 11.553 -17.462 1.00 71.19 85 ASP A C 1
ATOM 661 O O . ASP A 1 85 ? 4.202 10.458 -16.905 1.00 71.19 85 ASP A O 1
ATOM 665 N N . THR A 1 86 ? 3.238 12.394 -17.484 1.00 73.31 86 THR A N 1
ATOM 666 C CA . THR A 1 86 ? 1.938 12.140 -16.845 1.00 73.31 86 THR A CA 1
ATOM 667 C C . THR A 1 86 ? 1.038 11.206 -17.655 1.00 73.31 86 THR A C 1
ATOM 669 O O . THR A 1 86 ? -0.033 10.828 -17.181 1.00 73.31 86 THR A O 1
ATOM 672 N N . ARG A 1 87 ? 1.436 10.819 -18.877 1.00 80.31 87 ARG A N 1
ATOM 673 C CA . ARG A 1 87 ? 0.591 10.015 -19.778 1.00 80.31 87 ARG A CA 1
ATOM 674 C C . ARG A 1 87 ? 0.456 8.566 -19.320 1.00 80.31 87 ARG A C 1
ATOM 676 O O . ARG A 1 87 ? -0.538 7.913 -19.636 1.00 80.31 87 ARG A O 1
ATOM 683 N N . GLY A 1 88 ? 1.446 8.054 -18.593 1.00 82.25 88 GLY A N 1
ATOM 684 C CA . GLY A 1 88 ? 1.464 6.660 -18.181 1.00 82.25 88 GLY A CA 1
ATOM 685 C C . GLY A 1 88 ? 2.753 6.235 -17.495 1.00 82.25 88 GLY A C 1
ATOM 686 O O . GLY A 1 88 ? 3.604 7.041 -17.134 1.00 82.25 88 GLY A O 1
ATOM 687 N N . ILE A 1 89 ? 2.892 4.927 -17.310 1.00 87.25 89 ILE A N 1
ATOM 688 C CA . ILE A 1 89 ? 4.030 4.327 -16.616 1.00 87.25 89 ILE A CA 1
ATOM 689 C C . ILE A 1 89 ? 5.090 3.899 -17.623 1.00 87.25 89 ILE A C 1
ATOM 691 O O . ILE A 1 89 ? 4.844 3.047 -18.471 1.00 87.25 89 ILE A O 1
ATOM 695 N N . SER A 1 90 ? 6.298 4.442 -17.511 1.00 87.88 90 SER A N 1
ATOM 696 C CA . SER A 1 90 ? 7.410 4.059 -18.382 1.00 87.88 90 SER A CA 1
ATOM 697 C C . SER A 1 90 ? 7.949 2.654 -18.090 1.00 87.88 90 SER A C 1
ATOM 699 O O . SER A 1 90 ? 7.757 2.090 -17.009 1.00 87.88 90 SER A O 1
ATOM 701 N N . GLN A 1 91 ? 8.734 2.105 -19.022 1.00 86.25 91 GLN A N 1
ATOM 702 C CA . GLN A 1 91 ? 9.461 0.847 -18.795 1.00 86.25 91 GLN A CA 1
ATOM 703 C C . GLN A 1 91 ? 10.360 0.899 -17.550 1.00 86.25 91 GLN A C 1
ATOM 705 O O . GLN A 1 91 ? 10.543 -0.116 -16.883 1.00 86.25 91 GLN A O 1
ATOM 710 N N . ALA A 1 92 ? 10.913 2.068 -17.216 1.00 83.56 92 ALA A N 1
ATOM 711 C CA . ALA A 1 92 ? 11.798 2.214 -16.068 1.00 83.56 92 ALA A CA 1
ATOM 712 C C . ALA A 1 92 ? 11.054 2.092 -14.726 1.00 83.56 92 ALA A C 1
ATOM 714 O O . ALA A 1 92 ? 11.599 1.504 -13.794 1.00 83.56 92 ALA A O 1
ATOM 715 N N . SER A 1 93 ? 9.816 2.594 -14.636 1.00 85.19 93 SER A N 1
ATOM 716 C CA . SER A 1 93 ? 9.004 2.571 -13.408 1.00 85.19 93 SER A CA 1
ATOM 717 C C . SER A 1 93 ? 8.026 1.398 -13.322 1.00 85.19 93 SER A C 1
ATOM 719 O O . SER A 1 93 ? 7.487 1.136 -12.250 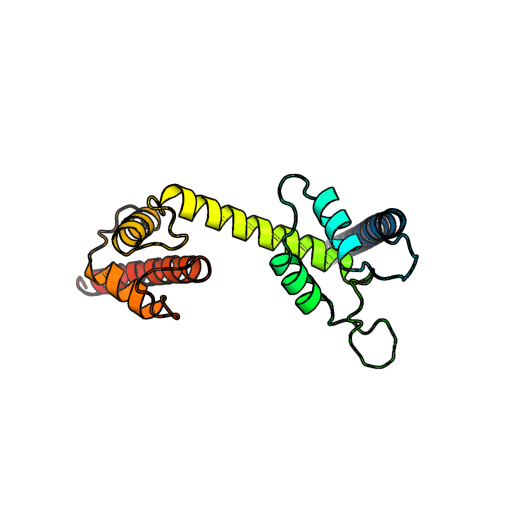1.00 85.19 93 SER A O 1
ATOM 721 N N . ALA A 1 94 ? 7.810 0.645 -14.402 1.00 88.25 94 ALA A N 1
ATOM 722 C CA . ALA A 1 94 ? 6.797 -0.410 -14.438 1.00 88.25 94 ALA A CA 1
ATOM 723 C C . ALA A 1 94 ? 6.965 -1.495 -13.363 1.00 88.25 94 ALA A C 1
ATOM 725 O O . ALA A 1 94 ? 5.982 -1.918 -12.760 1.00 88.25 94 ALA A O 1
ATOM 726 N N . GLU A 1 95 ? 8.192 -1.945 -13.082 1.00 87.31 95 GLU A N 1
ATOM 727 C CA . GLU A 1 95 ? 8.394 -2.910 -11.993 1.00 87.31 95 GLU A CA 1
ATOM 728 C C . GLU A 1 95 ? 8.126 -2.302 -10.622 1.00 87.31 95 GLU A C 1
ATOM 730 O O . GLU A 1 95 ? 7.534 -2.967 -9.775 1.00 87.31 95 GLU A O 1
ATOM 735 N N . GLU A 1 96 ? 8.548 -1.059 -10.405 1.00 85.12 96 GLU A N 1
ATOM 736 C CA . GLU A 1 96 ? 8.314 -0.375 -9.139 1.00 85.12 96 GLU A CA 1
ATOM 737 C C . GLU A 1 96 ? 6.813 -0.233 -8.883 1.00 85.12 96 GLU A C 1
ATOM 739 O O . GLU A 1 96 ? 6.349 -0.548 -7.791 1.00 85.12 96 GLU A O 1
ATOM 744 N N . VAL A 1 97 ? 6.040 0.135 -9.908 1.00 88.44 97 VAL A N 1
ATOM 745 C CA . VAL A 1 97 ? 4.575 0.216 -9.845 1.00 88.44 97 VAL A CA 1
ATOM 746 C C . VAL A 1 97 ? 3.949 -1.133 -9.513 1.00 88.44 97 VAL A C 1
ATOM 748 O O . VAL A 1 97 ? 3.123 -1.215 -8.608 1.00 88.44 97 VAL A O 1
ATOM 751 N N . VAL A 1 98 ? 4.361 -2.206 -10.193 1.00 89.44 98 VAL A N 1
ATOM 752 C CA . VAL A 1 98 ? 3.854 -3.562 -9.925 1.00 89.44 98 VAL A CA 1
ATOM 753 C C . VAL A 1 98 ? 4.189 -4.012 -8.502 1.00 89.44 98 VAL A C 1
ATOM 755 O O . VAL A 1 98 ? 3.337 -4.564 -7.801 1.00 89.44 98 VAL A O 1
ATOM 758 N N . HIS A 1 99 ? 5.421 -3.768 -8.053 1.00 87.81 99 HIS A N 1
ATOM 759 C CA . HIS A 1 99 ? 5.843 -4.080 -6.692 1.00 87.81 99 HIS A CA 1
ATOM 760 C C . HIS A 1 99 ? 5.020 -3.287 -5.675 1.00 87.81 99 HIS A C 1
ATOM 762 O O . HIS A 1 99 ? 4.522 -3.850 -4.704 1.00 87.81 99 HIS A O 1
ATOM 768 N N . LYS A 1 100 ? 4.816 -1.994 -5.927 1.00 86.50 100 LYS A N 1
ATOM 769 C CA . LYS A 1 100 ? 4.031 -1.104 -5.074 1.00 86.50 100 LYS A CA 1
ATOM 770 C C . LYS A 1 100 ? 2.572 -1.522 -4.988 1.00 86.50 100 LYS A C 1
ATOM 772 O O . LYS A 1 100 ? 2.020 -1.534 -3.896 1.00 86.50 100 LYS A O 1
ATOM 777 N N . TYR A 1 101 ? 1.976 -1.933 -6.104 1.00 89.62 101 TYR A N 1
ATOM 778 C CA . TYR A 1 101 ? 0.631 -2.489 -6.110 1.00 89.62 101 TYR A CA 1
ATOM 779 C C . TYR A 1 101 ? 0.552 -3.793 -5.312 1.00 89.62 101 TYR A C 1
ATOM 781 O O . TYR A 1 101 ? -0.380 -3.988 -4.541 1.00 89.62 101 TYR A O 1
ATOM 789 N N . SER A 1 102 ? 1.565 -4.656 -5.424 1.00 87.69 102 SER A N 1
ATOM 790 C CA . SER A 1 102 ? 1.635 -5.890 -4.633 1.00 87.69 102 SER A CA 1
ATOM 791 C C . SER A 1 102 ? 1.731 -5.595 -3.130 1.00 87.69 102 SER A C 1
ATOM 793 O O . SER A 1 102 ? 1.056 -6.246 -2.337 1.00 87.69 102 SER A O 1
ATOM 795 N N . SER A 1 103 ? 2.523 -4.592 -2.732 1.00 85.62 103 SER A N 1
ATOM 796 C CA . SER A 1 103 ? 2.587 -4.119 -1.342 1.00 85.62 103 SER A CA 1
ATOM 797 C C . SER A 1 103 ? 1.259 -3.524 -0.874 1.00 85.62 103 SER A C 1
ATOM 799 O O . SER A 1 103 ? 0.793 -3.884 0.201 1.00 85.62 103 SER A O 1
ATOM 801 N N . TYR A 1 104 ? 0.625 -2.687 -1.697 1.00 84.94 104 TYR A N 1
ATOM 802 C CA . TYR A 1 104 ? -0.689 -2.111 -1.412 1.00 84.94 104 TYR A CA 1
ATOM 803 C C . TYR A 1 104 ? -1.753 -3.195 -1.211 1.00 84.94 104 TYR A C 1
ATOM 805 O O . TYR A 1 104 ? -2.538 -3.117 -0.276 1.00 84.94 104 TYR A O 1
ATOM 813 N N . LEU A 1 105 ? -1.763 -4.243 -2.039 1.00 86.06 105 LEU A N 1
ATOM 814 C CA . LEU A 1 105 ? -2.700 -5.355 -1.881 1.00 86.06 105 LEU A CA 1
ATOM 815 C C . LEU A 1 105 ? -2.424 -6.197 -0.637 1.00 86.06 105 LEU A C 1
ATOM 817 O O . LEU A 1 105 ? -3.368 -6.651 0.001 1.00 86.06 105 LEU A O 1
ATOM 821 N N . ALA A 1 106 ? -1.155 -6.410 -0.283 1.00 84.25 106 ALA A N 1
ATOM 822 C CA . ALA A 1 106 ? -0.806 -7.112 0.948 1.00 84.25 106 ALA A CA 1
ATOM 823 C C . ALA A 1 106 ? -1.272 -6.330 2.185 1.00 84.25 106 ALA A C 1
ATOM 825 O O . ALA A 1 106 ? -1.822 -6.917 3.113 1.00 84.25 106 ALA A O 1
ATOM 826 N N . GLU A 1 107 ? -1.095 -5.008 2.171 1.00 81.50 107 GLU A N 1
ATOM 827 C CA . GLU A 1 107 ? -1.584 -4.112 3.216 1.00 81.50 107 GLU A CA 1
ATOM 828 C C . GLU A 1 107 ? -3.115 -4.100 3.260 1.00 81.50 107 GLU A C 1
ATOM 830 O O . GLU A 1 107 ? -3.691 -4.401 4.301 1.00 81.50 107 GLU A O 1
ATOM 835 N N . LYS A 1 108 ? -3.778 -3.888 2.117 1.00 82.25 108 LYS A N 1
ATOM 836 C CA . LYS A 1 108 ? -5.241 -3.929 1.997 1.00 82.25 108 LYS A CA 1
ATOM 837 C C . LYS A 1 108 ? -5.814 -5.255 2.491 1.00 82.25 108 LYS A C 1
ATOM 839 O O . LYS A 1 108 ? -6.737 -5.237 3.285 1.00 82.25 108 LYS A O 1
ATOM 844 N N . SER A 1 109 ? -5.235 -6.393 2.108 1.00 83.94 109 SER A N 1
ATOM 845 C CA . SER A 1 109 ? -5.689 -7.713 2.564 1.00 83.94 109 SER A CA 1
ATOM 846 C C . SER A 1 109 ? -5.494 -7.921 4.066 1.00 83.94 109 SER A C 1
ATOM 848 O O . SER A 1 109 ? -6.331 -8.565 4.696 1.00 83.94 109 SER A O 1
ATOM 850 N N . ALA A 1 110 ? -4.406 -7.405 4.643 1.00 81.44 110 ALA A N 1
ATOM 851 C CA . ALA A 1 110 ? -4.194 -7.466 6.085 1.00 81.44 110 ALA A CA 1
ATOM 852 C C . ALA A 1 110 ? -5.236 -6.619 6.831 1.00 81.44 110 ALA A C 1
ATOM 854 O O . ALA A 1 110 ? -5.769 -7.068 7.843 1.00 81.44 110 ALA A O 1
ATOM 855 N N . LEU A 1 111 ? -5.553 -5.430 6.309 1.00 83.44 111 LEU A N 1
ATOM 856 C CA . LEU A 1 111 ? -6.601 -4.570 6.852 1.00 83.44 111 LEU A CA 1
ATOM 857 C C . LEU A 1 111 ? -7.986 -5.195 6.689 1.00 83.44 111 LEU A C 1
ATOM 859 O O . LEU A 1 111 ? -8.738 -5.256 7.652 1.00 83.44 111 LEU A O 1
ATOM 863 N N . ASP A 1 112 ? -8.308 -5.711 5.506 1.00 84.81 112 ASP A N 1
ATOM 864 C CA . ASP A 1 112 ? -9.592 -6.348 5.217 1.00 84.81 112 ASP A CA 1
ATOM 865 C C . ASP A 1 112 ? -9.867 -7.505 6.181 1.00 84.81 112 ASP A C 1
ATOM 867 O O . ASP A 1 112 ? -10.978 -7.599 6.684 1.00 84.81 112 ASP A O 1
ATOM 871 N N . GLY A 1 113 ? -8.857 -8.312 6.524 1.00 85.44 113 GLY A N 1
ATOM 872 C CA . GLY A 1 113 ? -9.006 -9.369 7.528 1.00 85.44 113 GLY A CA 1
ATOM 873 C C . GLY A 1 113 ? -9.275 -8.850 8.945 1.00 85.44 113 GLY A C 1
ATOM 874 O O . GLY A 1 113 ? -9.999 -9.491 9.698 1.00 85.44 113 GLY A O 1
ATOM 875 N N . VAL A 1 114 ? -8.729 -7.684 9.311 1.00 86.06 114 VAL A N 1
ATOM 876 C CA . VAL A 1 114 ? -9.034 -7.034 10.597 1.00 86.06 114 VAL A CA 1
ATOM 877 C C . VAL A 1 114 ? -10.477 -6.532 10.605 1.00 86.06 114 VAL A C 1
ATOM 879 O O . VAL A 1 114 ? -11.224 -6.844 11.525 1.00 86.06 114 VAL A O 1
ATOM 882 N N . PHE A 1 115 ? -10.897 -5.792 9.581 1.00 87.44 115 PHE A N 1
ATOM 883 C CA . PHE A 1 115 ? -12.263 -5.270 9.527 1.00 87.44 115 PHE A CA 1
ATOM 884 C C . PHE A 1 115 ? -13.294 -6.396 9.376 1.00 87.44 115 PHE A C 1
ATOM 886 O O . PHE A 1 115 ? -14.292 -6.388 10.073 1.00 87.44 115 PHE A O 1
ATOM 893 N N . GLU A 1 116 ? -13.050 -7.425 8.567 1.00 88.06 116 GLU A N 1
ATOM 894 C CA . GLU A 1 116 ? -13.975 -8.563 8.458 1.00 88.06 116 GLU A CA 1
ATOM 895 C C . GLU A 1 116 ? -14.177 -9.301 9.792 1.00 88.06 116 GLU A C 1
ATOM 897 O O . GLU A 1 116 ? -15.248 -9.857 10.035 1.00 88.06 116 GLU A O 1
ATOM 902 N N . GLU A 1 117 ? -13.168 -9.297 10.662 1.00 88.44 117 GLU A N 1
ATOM 903 C CA . GLU A 1 117 ? -13.254 -9.928 11.975 1.00 88.44 117 GLU A CA 1
ATOM 904 C C . GLU A 1 117 ? -13.935 -9.051 13.035 1.00 88.44 117 GLU A C 1
ATOM 906 O O . GLU A 1 117 ? -14.641 -9.587 13.889 1.00 88.44 117 GLU A O 1
ATOM 911 N N . PHE A 1 118 ? -13.719 -7.732 13.002 1.00 88.94 118 PHE A N 1
ATOM 912 C CA . PHE A 1 118 ? -14.128 -6.828 14.084 1.00 88.94 118 PHE A CA 1
ATOM 913 C C . PHE A 1 118 ? -15.270 -5.872 13.728 1.00 88.94 118 PHE A C 1
ATOM 915 O O . PHE A 1 118 ? -16.113 -5.633 14.588 1.00 88.94 118 PHE A O 1
ATOM 922 N N . ASP A 1 119 ? -15.327 -5.373 12.490 1.00 89.50 119 ASP A N 1
ATOM 923 C CA . ASP A 1 119 ? -16.386 -4.490 11.970 1.00 89.50 119 ASP A CA 1
ATOM 924 C C . ASP A 1 119 ? -17.646 -5.325 11.683 1.00 89.50 119 ASP A C 1
ATOM 926 O O . ASP A 1 119 ? -17.968 -5.716 10.554 1.00 89.50 119 ASP A O 1
ATOM 930 N N . THR A 1 120 ? -18.337 -5.680 12.765 1.00 86.31 120 THR A N 1
ATOM 931 C CA . THR A 1 120 ? -19.487 -6.591 12.769 1.00 86.31 120 THR A CA 1
ATOM 932 C C . THR A 1 120 ? -20.704 -5.914 12.148 1.00 86.31 120 THR A C 1
ATOM 934 O O . THR A 1 120 ? -21.525 -6.564 11.490 1.00 86.31 120 THR A O 1
ATOM 937 N N . ASN A 1 121 ? -20.818 -4.599 12.342 1.00 85.62 121 ASN A N 1
ATOM 938 C CA . ASN A 1 121 ? -21.888 -3.778 11.783 1.00 85.62 121 ASN A CA 1
ATOM 939 C C . ASN A 1 121 ? -21.639 -3.382 10.307 1.00 85.62 121 ASN A C 1
ATOM 941 O O . ASN A 1 121 ? -22.566 -2.899 9.650 1.00 85.62 121 ASN A O 1
ATOM 945 N N . LYS A 1 122 ? -20.446 -3.669 9.760 1.00 84.06 122 LYS A N 1
ATOM 946 C CA . LYS A 1 122 ? -20.018 -3.384 8.378 1.00 84.06 122 LYS A CA 1
ATOM 947 C C . LYS A 1 122 ? -20.098 -1.906 8.017 1.00 84.06 122 LYS A C 1
ATOM 949 O O . LYS A 1 122 ? -20.440 -1.552 6.883 1.00 84.06 122 LYS A O 1
ATOM 954 N N . THR A 1 123 ? -19.796 -1.042 8.974 1.00 84.25 123 THR A N 1
ATOM 955 C CA . THR A 1 123 ? -19.741 0.407 8.758 1.00 84.25 123 THR A CA 1
ATOM 956 C C . THR A 1 123 ? -18.508 0.822 7.954 1.00 84.25 123 THR A C 1
ATOM 958 O O . THR A 1 123 ? -18.487 1.904 7.363 1.00 84.25 123 THR A O 1
ATOM 961 N N . GLY A 1 124 ? -17.493 -0.044 7.873 1.00 83.12 124 GLY A N 1
ATOM 962 C CA . GLY A 1 124 ? -16.197 0.245 7.267 1.00 83.12 124 GLY A CA 1
ATOM 963 C C . GLY A 1 124 ? -15.258 1.020 8.194 1.00 83.12 124 GLY A C 1
ATOM 964 O O . GLY A 1 124 ? -14.207 1.477 7.733 1.00 83.12 124 GLY A O 1
ATOM 965 N N . GLN A 1 125 ? -15.643 1.187 9.459 1.00 89.62 125 GLN A N 1
ATOM 966 C CA . GLN A 1 125 ? -14.897 1.836 10.535 1.00 89.62 125 GLN A CA 1
ATOM 967 C C . GLN A 1 125 ? -15.030 0.966 11.791 1.00 89.62 125 GLN A C 1
ATOM 969 O O . GLN A 1 125 ? -15.958 0.178 11.887 1.00 89.62 125 GLN A O 1
ATOM 974 N N . LEU A 1 126 ? -14.093 1.075 12.729 1.00 90.62 126 LEU A N 1
ATOM 975 C CA . LEU A 1 126 ? -14.194 0.379 14.011 1.00 90.62 126 LEU A CA 1
ATOM 976 C C . LEU A 1 126 ? -14.782 1.328 15.044 1.00 90.62 126 LEU A C 1
ATOM 978 O O . LEU A 1 126 ? -14.122 2.288 15.459 1.00 90.62 126 LEU A O 1
ATOM 982 N N . GLU A 1 127 ? -16.017 1.049 15.446 1.00 91.88 127 GLU A N 1
ATOM 983 C CA . GLU A 1 127 ? -16.681 1.746 16.547 1.00 91.88 127 GLU A CA 1
ATOM 984 C C . GLU A 1 127 ? -15.988 1.431 17.889 1.00 91.88 127 GLU A C 1
ATOM 986 O O . GLU A 1 127 ? -15.227 0.464 17.975 1.00 91.88 127 GLU A O 1
ATOM 991 N N . PRO A 1 128 ? -16.217 2.210 18.966 1.00 91.19 128 PRO A N 1
ATOM 992 C CA . PRO A 1 128 ? -15.496 2.040 20.233 1.00 91.19 128 PRO A CA 1
ATOM 993 C C . PRO A 1 128 ? -15.521 0.609 20.797 1.00 91.19 128 PRO A C 1
ATOM 995 O O . PRO A 1 128 ? -14.495 0.115 21.269 1.00 91.19 128 PRO A O 1
ATOM 998 N N . ASP A 1 129 ? -16.658 -0.082 20.693 1.00 90.44 129 ASP A N 1
ATOM 999 C CA . ASP A 1 129 ? -16.809 -1.464 21.166 1.00 90.44 129 ASP A CA 1
ATOM 1000 C C . ASP A 1 129 ? -16.014 -2.466 20.303 1.00 90.44 129 ASP A C 1
ATOM 1002 O O . ASP A 1 129 ? -15.427 -3.425 20.810 1.00 90.44 129 ASP A O 1
ATOM 1006 N N . GLU A 1 130 ? -15.942 -2.234 18.992 1.00 92.31 130 GLU A N 1
ATOM 1007 C CA . GLU A 1 130 ? -15.191 -3.068 18.043 1.00 92.31 130 GLU A CA 1
ATOM 1008 C C . GLU A 1 130 ? -13.683 -2.806 18.156 1.00 92.31 130 GLU A C 1
ATOM 1010 O O . GLU A 1 130 ? -12.864 -3.731 18.114 1.00 92.31 130 GLU A O 1
ATOM 1015 N N . LEU A 1 131 ? -13.309 -1.545 18.383 1.00 90.94 131 LEU A N 1
ATOM 1016 C CA . LEU A 1 131 ? -11.944 -1.141 18.683 1.00 90.94 131 LEU A CA 1
ATOM 1017 C C . LEU A 1 131 ? -11.460 -1.792 19.981 1.00 90.94 131 LEU A C 1
ATOM 1019 O O . LEU A 1 131 ? -10.344 -2.306 20.006 1.00 90.94 131 LEU A O 1
ATOM 1023 N N . HIS A 1 132 ? -12.286 -1.837 21.031 1.00 90.88 132 HIS A N 1
ATOM 1024 C CA . HIS A 1 132 ? -11.958 -2.536 22.281 1.00 90.88 132 HIS A CA 1
ATOM 1025 C C . HIS A 1 132 ? -11.539 -3.989 22.021 1.00 90.88 132 HIS A C 1
ATOM 1027 O O . HIS A 1 132 ? -10.453 -4.416 22.433 1.00 90.88 132 HIS A O 1
ATOM 1033 N N . ALA A 1 133 ? -12.350 -4.721 21.253 1.00 89.88 133 ALA A N 1
ATOM 1034 C CA . ALA A 1 133 ? -12.070 -6.105 20.885 1.00 89.88 133 ALA A CA 1
ATOM 1035 C C . ALA A 1 133 ? -10.771 -6.241 20.068 1.00 89.88 133 ALA A C 1
ATOM 1037 O O . ALA A 1 133 ? -9.972 -7.156 20.314 1.00 89.88 133 ALA A O 1
ATOM 1038 N N . LEU A 1 134 ? -10.512 -5.309 19.144 1.00 90.06 134 LEU A N 1
ATOM 1039 C CA . LEU A 1 134 ? -9.261 -5.264 18.390 1.00 90.06 134 LEU A CA 1
ATOM 1040 C C . LEU A 1 134 ? -8.053 -5.062 19.315 1.00 90.06 134 LEU A C 1
ATOM 1042 O O . LEU A 1 134 ? -7.092 -5.833 19.242 1.00 90.06 134 LEU A O 1
ATOM 1046 N N . LEU A 1 135 ? -8.086 -4.065 20.204 1.00 89.56 135 LEU A N 1
ATOM 1047 C CA . LEU A 1 135 ? -6.987 -3.772 21.134 1.00 89.56 135 LEU A CA 1
ATOM 1048 C C . LEU A 1 135 ? -6.678 -4.979 22.031 1.00 89.56 135 LEU A C 1
ATOM 1050 O O . LEU A 1 135 ? -5.508 -5.324 22.247 1.00 89.56 135 LEU A O 1
ATOM 1054 N N . GLN A 1 136 ? -7.722 -5.680 22.472 1.00 89.62 136 GLN A N 1
ATOM 1055 C CA . GLN A 1 136 ? -7.608 -6.882 23.289 1.00 89.62 136 GLN A CA 1
ATOM 1056 C C . GLN A 1 136 ? -6.924 -8.032 22.537 1.00 89.62 136 GLN A C 1
ATOM 1058 O O . GLN A 1 136 ? -6.141 -8.781 23.130 1.00 89.62 136 GLN A O 1
ATOM 1063 N N . LYS A 1 137 ? -7.180 -8.168 21.228 1.00 87.19 137 LYS A N 1
ATOM 1064 C CA . LYS A 1 137 ? -6.515 -9.162 20.372 1.00 87.19 137 LYS A CA 1
ATOM 1065 C C . LYS A 1 137 ? -5.075 -8.778 20.036 1.00 87.19 137 LYS A C 1
ATOM 1067 O O . LYS A 1 137 ? -4.219 -9.656 19.931 1.00 87.19 137 LYS A O 1
ATOM 1072 N N . VAL A 1 138 ? -4.795 -7.487 19.860 1.00 85.75 138 VAL A N 1
ATOM 1073 C CA . VAL A 1 138 ? -3.455 -6.979 19.523 1.00 85.75 138 VAL A CA 1
ATOM 1074 C C . VAL A 1 138 ? -2.445 -7.264 20.640 1.00 85.75 138 VAL A C 1
ATOM 1076 O O . VAL A 1 138 ? -1.299 -7.620 20.348 1.00 85.75 138 VAL A O 1
ATOM 1079 N N . CYS A 1 139 ? -2.867 -7.141 21.900 1.00 83.81 139 CYS A N 1
ATOM 1080 C CA . CYS A 1 139 ? -2.067 -7.457 23.084 1.00 83.81 139 CYS A CA 1
ATOM 1081 C C . CYS A 1 139 ? -2.819 -8.462 23.975 1.00 83.81 139 CYS A C 1
ATOM 1083 O O . CYS A 1 139 ? -3.440 -8.066 24.964 1.00 83.81 139 CYS A O 1
ATOM 1085 N N . PRO A 1 140 ? -2.777 -9.768 23.645 1.00 80.94 140 PRO A N 1
ATOM 1086 C CA . PRO A 1 140 ? -3.486 -10.775 24.421 1.00 80.94 140 PRO A CA 1
ATOM 1087 C C . PRO A 1 140 ? -2.912 -10.851 25.841 1.00 80.94 140 PRO A C 1
ATOM 1089 O O . PRO A 1 140 ? -1.709 -11.041 26.019 1.00 80.94 140 PRO A O 1
ATOM 1092 N N . GLY A 1 141 ? -3.784 -10.722 26.843 1.00 78.12 141 GLY A N 1
ATOM 1093 C CA . GLY A 1 141 ? -3.421 -10.750 28.263 1.00 78.12 141 GLY A CA 1
ATOM 1094 C C . GLY A 1 141 ? -3.389 -9.384 28.952 1.00 78.12 141 GLY A C 1
ATOM 1095 O O . GLY A 1 141 ? -3.341 -9.354 30.178 1.00 78.12 141 GLY A O 1
ATOM 1096 N N . GLU A 1 142 ? -3.475 -8.281 28.205 1.00 83.50 142 GLU A N 1
ATOM 1097 C CA . GLU A 1 142 ? -3.662 -6.949 28.789 1.00 83.50 142 GLU A CA 1
ATOM 1098 C C . GLU A 1 142 ? -5.145 -6.688 29.070 1.00 83.50 142 GLU A C 1
ATOM 1100 O O . GLU A 1 142 ? -5.990 -7.133 28.296 1.00 83.50 142 GLU A O 1
ATOM 1105 N N . GLN A 1 143 ? -5.485 -5.964 30.138 1.00 83.12 143 GLN A N 1
ATOM 1106 C CA . GLN A 1 143 ? -6.859 -5.492 30.318 1.00 83.12 143 GLN A CA 1
ATOM 1107 C C . GLN A 1 143 ? -7.052 -4.171 29.583 1.00 83.12 143 GLN A C 1
ATOM 1109 O O . GLN A 1 143 ? -6.492 -3.156 29.980 1.00 83.12 143 GLN A O 1
ATOM 1114 N N . VAL A 1 144 ? -7.865 -4.189 28.529 1.00 87.06 144 VAL A N 1
ATOM 1115 C CA . VAL A 1 144 ? -8.282 -2.964 27.842 1.00 87.06 144 VAL A CA 1
ATOM 1116 C C . VAL A 1 144 ? -9.435 -2.341 28.629 1.00 87.06 144 VAL A C 1
ATOM 1118 O O . VAL A 1 144 ? -10.500 -2.950 28.761 1.00 87.06 144 VAL A O 1
ATOM 1121 N N . SER A 1 145 ? -9.240 -1.140 29.169 1.00 88.50 145 SER A N 1
ATOM 1122 C CA . SER A 1 145 ? -10.310 -0.362 29.799 1.00 88.50 145 SER A CA 1
ATOM 1123 C C . SER A 1 145 ? -11.005 0.554 28.786 1.00 88.50 145 SER A C 1
ATOM 1125 O O . SER A 1 145 ? -10.461 0.850 27.724 1.00 88.50 145 SER A O 1
ATOM 1127 N N . GLN A 1 146 ? -12.200 1.054 29.119 1.00 88.69 146 GLN A N 1
ATOM 1128 C CA . GLN A 1 146 ? -12.886 2.044 28.276 1.00 88.69 146 GLN A CA 1
ATOM 1129 C C . GLN A 1 146 ? -12.044 3.314 28.086 1.00 88.69 146 GLN A C 1
ATOM 1131 O O . GLN A 1 146 ? -12.027 3.893 27.005 1.00 88.69 146 GLN A O 1
ATOM 1136 N N . HIS A 1 147 ? -11.296 3.705 29.120 1.00 88.19 147 HIS A N 1
ATOM 1137 C CA . HIS A 1 147 ? -10.405 4.856 29.056 1.00 88.19 147 HIS A CA 1
ATOM 1138 C C . HIS A 1 147 ? -9.277 4.650 28.036 1.00 88.19 147 HIS A C 1
ATOM 1140 O O . HIS A 1 147 ? -8.929 5.576 27.313 1.00 88.19 147 HIS A O 1
ATOM 1146 N N . ASP A 1 148 ? -8.743 3.431 27.919 1.00 89.06 148 ASP A N 1
ATOM 1147 C CA . ASP A 1 148 ? -7.717 3.125 26.917 1.00 89.06 148 ASP A CA 1
ATOM 1148 C C . ASP A 1 148 ? -8.257 3.266 25.492 1.00 89.06 148 ASP A C 1
ATOM 1150 O O . ASP A 1 148 ? -7.574 3.800 24.619 1.00 89.06 148 ASP A O 1
ATOM 1154 N N . VAL A 1 149 ? -9.496 2.823 25.263 1.00 90.38 149 VAL A N 1
ATOM 1155 C CA . VAL A 1 149 ? -10.186 2.969 23.973 1.00 90.38 149 VAL A CA 1
ATOM 1156 C C . VAL A 1 149 ? -10.381 4.446 23.635 1.00 90.38 149 VAL A C 1
ATOM 1158 O O . VAL A 1 149 ? -10.056 4.858 22.524 1.00 90.38 149 VAL A O 1
ATOM 1161 N N . GLU A 1 150 ? -10.850 5.249 24.593 1.00 90.56 150 GLU A N 1
ATOM 1162 C CA . GLU A 1 150 ? -11.018 6.701 24.435 1.00 90.56 150 GLU A CA 1
ATOM 1163 C C . GLU A 1 150 ? -9.694 7.397 24.105 1.00 90.56 150 GLU A C 1
ATOM 1165 O O . GLU A 1 150 ? -9.639 8.204 23.182 1.00 90.56 150 GLU A O 1
ATOM 1170 N N . VAL A 1 151 ? -8.611 7.044 24.801 1.00 90.00 151 VAL A N 1
ATOM 1171 C CA . VAL A 1 151 ? -7.276 7.613 24.569 1.00 90.00 151 VAL A CA 1
ATOM 1172 C C . VAL A 1 151 ? -6.728 7.218 23.195 1.00 90.00 151 VAL A C 1
ATOM 1174 O O . VAL A 1 151 ? -6.126 8.041 22.500 1.00 90.00 151 VAL A O 1
ATOM 1177 N N . VAL A 1 152 ? -6.929 5.967 22.769 1.00 90.50 152 VAL A N 1
ATOM 1178 C CA . VAL A 1 152 ? -6.519 5.521 21.430 1.00 90.50 152 VAL A CA 1
ATOM 1179 C C . VAL A 1 152 ? -7.330 6.234 20.347 1.00 90.50 152 VAL A C 1
ATOM 1181 O O . VAL A 1 152 ? -6.730 6.663 19.359 1.00 90.50 152 VAL A O 1
ATOM 1184 N N . LEU A 1 153 ? -8.643 6.401 20.539 1.00 90.81 153 LEU A N 1
ATOM 1185 C CA . LEU A 1 153 ? -9.497 7.192 19.650 1.00 90.81 153 LEU A CA 1
ATOM 1186 C C . LEU A 1 153 ? -9.005 8.636 19.579 1.00 90.81 153 LEU A C 1
ATOM 1188 O O . LEU A 1 153 ? -8.677 9.095 18.496 1.00 90.81 153 LEU A O 1
ATOM 1192 N N . GLU A 1 154 ? -8.834 9.321 20.708 1.00 89.75 154 GLU A N 1
ATOM 1193 C CA . GLU A 1 154 ? -8.392 10.722 20.744 1.00 89.75 154 GLU A CA 1
ATOM 1194 C C . GLU A 1 154 ? -7.051 10.940 20.022 1.00 89.75 154 GLU A C 1
ATOM 1196 O O . GLU A 1 154 ? -6.850 11.957 19.356 1.00 89.75 154 GLU A O 1
ATOM 1201 N N . MET A 1 155 ? -6.130 9.978 20.112 1.00 88.31 155 MET A N 1
ATOM 1202 C CA . MET A 1 155 ? -4.831 10.076 19.447 1.00 88.31 155 MET A CA 1
ATOM 1203 C C . MET A 1 155 ? -4.852 9.724 17.954 1.00 88.31 155 MET A C 1
ATOM 1205 O O . MET A 1 155 ? -3.967 10.177 17.220 1.00 88.31 155 MET A O 1
ATOM 1209 N N . CYS A 1 156 ? -5.780 8.874 17.508 1.00 90.38 156 CYS A N 1
ATOM 1210 C CA . CYS A 1 156 ? -5.714 8.254 16.180 1.00 90.38 156 CYS A CA 1
ATOM 1211 C C . CYS A 1 156 ? -6.858 8.649 15.243 1.00 90.38 156 CYS A C 1
ATOM 1213 O O . CYS A 1 156 ? -6.625 8.647 14.037 1.00 90.38 156 CYS A O 1
ATOM 1215 N N . ASP A 1 157 ? -8.031 8.995 15.773 1.00 90.69 157 ASP A N 1
ATOM 1216 C CA . ASP A 1 157 ? -9.199 9.494 15.040 1.00 90.69 157 ASP A CA 1
ATOM 1217 C C . ASP A 1 157 ? -8.955 10.949 14.608 1.00 90.69 157 ASP A C 1
ATOM 1219 O O . ASP A 1 157 ? -9.247 11.913 15.324 1.00 90.69 157 ASP A O 1
ATOM 1223 N N . LYS A 1 158 ? -8.336 11.110 13.436 1.00 84.38 158 LYS A N 1
ATOM 1224 C CA . LYS A 1 158 ? -7.968 12.418 12.880 1.00 84.38 158 LYS A CA 1
ATOM 1225 C C . LYS A 1 158 ? -9.147 13.111 12.228 1.00 84.38 158 LYS A C 1
ATOM 1227 O O . LYS A 1 158 ? -9.121 14.334 12.083 1.00 84.38 158 LYS A O 1
ATOM 1232 N N . ASP A 1 159 ? -10.118 12.340 11.753 1.00 82.69 159 ASP A N 1
ATOM 1233 C CA . ASP A 1 159 ? -11.315 12.878 11.123 1.00 82.69 159 ASP A CA 1
ATOM 1234 C C . ASP A 1 159 ? -12.456 13.149 12.121 1.00 82.69 159 ASP A C 1
ATOM 1236 O O . ASP A 1 159 ? -13.467 13.744 11.737 1.00 82.69 159 ASP A O 1
ATOM 1240 N N . HIS A 1 160 ? -12.226 12.842 13.404 1.00 83.44 160 HIS A N 1
ATOM 1241 C CA . HIS A 1 160 ? -13.093 13.105 14.552 1.00 83.44 160 HIS A CA 1
ATOM 1242 C C . HIS A 1 160 ? -14.498 12.524 14.380 1.00 83.44 160 HIS A C 1
ATOM 1244 O O . HIS A 1 160 ? -15.498 13.142 14.767 1.00 83.44 160 HIS A O 1
ATOM 1250 N N . LYS A 1 161 ? -14.586 11.339 13.773 1.00 84.12 161 LYS A N 1
ATOM 1251 C CA . LYS A 1 161 ? -15.857 10.632 13.567 1.00 84.12 161 LYS A CA 1
ATOM 1252 C C . LYS A 1 161 ? -16.268 9.776 14.759 1.00 84.12 161 LYS A C 1
ATOM 1254 O O . LYS A 1 161 ? -17.390 9.274 14.774 1.00 84.12 161 LYS A O 1
ATOM 1259 N N . GLY A 1 162 ? -15.399 9.634 15.755 1.00 87.19 162 GLY A N 1
ATOM 1260 C CA . GLY A 1 162 ? -15.600 8.771 16.914 1.00 87.19 162 GLY A CA 1
ATOM 1261 C C . GLY A 1 162 ? -15.381 7.288 16.610 1.00 87.19 162 GLY A C 1
ATOM 1262 O O . GLY A 1 162 ? -15.812 6.444 17.393 1.00 87.19 162 GLY A O 1
ATOM 1263 N N . ALA A 1 163 ? -14.742 6.964 15.485 1.00 90.62 163 ALA A N 1
ATOM 1264 C CA . ALA A 1 163 ? -14.462 5.603 15.047 1.00 90.62 163 ALA A CA 1
ATOM 1265 C C . ALA A 1 163 ? -13.133 5.559 14.284 1.00 90.62 163 ALA A C 1
ATOM 1267 O O . ALA A 1 163 ? -12.697 6.559 13.724 1.00 90.62 163 ALA A O 1
ATOM 1268 N N . ILE A 1 164 ? -12.484 4.395 14.257 1.00 91.44 164 ILE A N 1
ATOM 1269 C CA . ILE A 1 164 ? -11.188 4.226 13.590 1.00 91.44 164 ILE A CA 1
ATOM 1270 C C . ILE A 1 164 ? -11.396 3.761 12.153 1.00 91.44 164 ILE A C 1
ATOM 1272 O O . ILE A 1 164 ? -11.897 2.664 11.897 1.00 91.44 164 ILE A O 1
ATOM 1276 N N . SER A 1 165 ? -10.970 4.581 11.197 1.00 89.19 165 SER A N 1
ATOM 1277 C CA . SER A 1 165 ? -11.020 4.240 9.777 1.00 89.19 165 SER A CA 1
ATOM 1278 C C . SER A 1 165 ? -9.903 3.271 9.356 1.00 89.19 165 SER A C 1
ATOM 1280 O O . SER A 1 165 ? -8.949 2.992 10.092 1.00 89.19 165 SER A O 1
ATOM 1282 N N . ARG A 1 166 ? -9.991 2.761 8.119 1.00 85.50 166 ARG A N 1
ATOM 1283 C CA . ARG A 1 166 ? -8.958 1.894 7.519 1.00 85.50 166 ARG A CA 1
ATOM 1284 C C . ARG A 1 166 ? -7.561 2.520 7.524 1.00 85.50 166 ARG A C 1
ATOM 1286 O O . ARG A 1 166 ? -6.588 1.798 7.721 1.00 85.50 166 ARG A O 1
ATOM 1293 N N . ASP A 1 167 ? -7.459 3.832 7.340 1.00 83.19 167 ASP A N 1
ATOM 1294 C CA . ASP A 1 167 ? -6.174 4.539 7.317 1.00 83.19 167 ASP A CA 1
ATOM 1295 C C . ASP A 1 167 ? -5.593 4.757 8.729 1.00 83.19 167 ASP A C 1
ATOM 1297 O O . ASP A 1 167 ? -4.395 5.002 8.893 1.00 83.19 167 ASP A O 1
ATOM 1301 N N 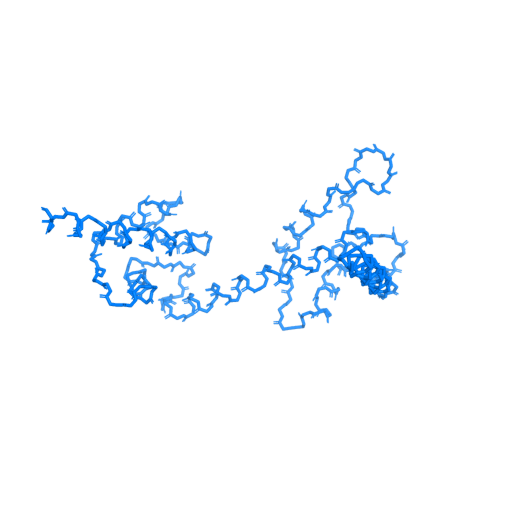. GLU A 1 168 ? -6.424 4.636 9.767 1.00 89.19 168 GLU A N 1
ATOM 1302 C CA . GLU A 1 168 ? -6.067 4.927 11.160 1.00 89.19 168 GLU A CA 1
ATOM 1303 C C . GLU A 1 168 ? -5.813 3.663 11.986 1.00 89.19 168 GLU A C 1
ATOM 1305 O O . GLU A 1 168 ? -5.088 3.711 12.980 1.00 89.19 168 GLU A O 1
ATOM 1310 N N . VAL A 1 169 ? -6.325 2.504 11.563 1.00 87.81 169 VAL A N 1
ATOM 1311 C CA . VAL A 1 169 ? -6.239 1.252 12.336 1.00 87.81 169 VAL A CA 1
ATOM 1312 C C . VAL A 1 169 ? -4.804 0.800 12.621 1.00 87.81 169 VAL A C 1
ATOM 1314 O O . VAL A 1 169 ? -4.515 0.282 13.703 1.00 87.81 169 VAL A O 1
ATOM 1317 N N . LEU A 1 170 ? -3.869 1.031 11.692 1.00 85.94 170 LEU A N 1
ATOM 1318 C CA . LEU A 1 170 ? -2.456 0.703 11.903 1.00 85.94 170 LEU A CA 1
ATOM 1319 C C . LEU A 1 170 ? -1.830 1.612 12.962 1.00 85.94 170 LEU A C 1
ATOM 1321 O O . LEU A 1 170 ? -1.047 1.138 13.791 1.00 85.94 170 LEU A O 1
ATOM 1325 N N . ALA A 1 171 ? -2.193 2.898 12.950 1.00 87.38 171 ALA A N 1
ATOM 1326 C CA . ALA A 1 171 ? -1.764 3.851 13.962 1.00 87.38 171 ALA A CA 1
ATOM 1327 C C . ALA A 1 171 ? -2.358 3.478 15.325 1.00 87.38 171 ALA A C 1
ATOM 1329 O O . ALA A 1 171 ? -1.599 3.350 16.281 1.00 87.38 171 ALA A O 1
ATOM 1330 N N . ALA A 1 172 ? -3.656 3.170 15.395 1.00 88.44 172 ALA A N 1
ATOM 1331 C CA . ALA A 1 172 ? -4.325 2.723 16.617 1.00 88.44 172 ALA A CA 1
ATOM 1332 C C . ALA A 1 172 ? -3.646 1.485 17.232 1.00 88.44 172 ALA A C 1
ATOM 1334 O O . ALA A 1 172 ? -3.274 1.489 18.408 1.00 88.44 172 ALA A O 1
ATOM 1335 N N . CYS A 1 173 ? -3.369 0.455 16.422 1.00 87.38 173 CYS A N 1
ATOM 1336 C CA . CYS A 1 173 ? -2.653 -0.741 16.874 1.00 87.38 173 CYS A CA 1
ATOM 1337 C C . CYS A 1 173 ? -1.233 -0.435 17.381 1.00 87.38 173 CYS A C 1
ATOM 1339 O O . CYS A 1 173 ? -0.763 -1.058 18.337 1.00 87.38 173 CYS A O 1
ATOM 1341 N N . ALA A 1 174 ? -0.511 0.477 16.722 1.00 87.94 174 ALA A N 1
ATOM 1342 C CA . ALA A 1 174 ? 0.839 0.865 17.125 1.00 87.94 174 ALA A CA 1
ATOM 1343 C C . ALA A 1 174 ? 0.835 1.675 18.430 1.00 87.94 174 ALA A C 1
ATOM 1345 O O . ALA A 1 174 ? 1.647 1.408 19.320 1.00 87.94 174 ALA A O 1
ATOM 1346 N N . THR A 1 175 ? -0.102 2.615 18.554 1.00 89.75 175 THR A N 1
ATOM 1347 C CA . THR A 1 175 ? -0.327 3.441 19.741 1.00 89.75 175 THR A CA 1
ATOM 1348 C C . THR A 1 175 ? -0.640 2.570 20.950 1.00 89.75 175 THR A C 1
ATOM 1350 O O . THR A 1 175 ? 0.033 2.691 21.972 1.00 89.75 175 THR A O 1
ATOM 1353 N N . TRP A 1 176 ? -1.550 1.604 20.810 1.00 90.75 176 TRP A N 1
ATOM 1354 C CA . TRP A 1 176 ? -1.874 0.675 21.890 1.00 90.75 176 TRP A CA 1
ATOM 1355 C C . TRP A 1 176 ? -0.661 -0.141 22.349 1.00 90.75 176 TRP A C 1
ATOM 1357 O O . TRP A 1 176 ? -0.328 -0.156 23.532 1.00 90.75 176 TRP A O 1
ATOM 1367 N N . LYS A 1 177 ? 0.101 -0.731 21.417 1.00 88.06 177 LYS A N 1
ATOM 1368 C CA . LYS A 1 177 ? 1.345 -1.451 21.760 1.00 88.06 177 LYS A CA 1
ATOM 1369 C C . LYS A 1 177 ? 2.342 -0.569 22.518 1.00 88.06 177 LYS A C 1
ATOM 1371 O O . LYS A 1 177 ? 3.055 -1.057 23.398 1.00 88.06 177 LYS A O 1
ATOM 1376 N N . ALA A 1 178 ? 2.424 0.714 22.168 1.00 88.25 178 ALA A N 1
ATOM 1377 C CA . ALA A 1 178 ? 3.282 1.668 22.857 1.00 88.25 178 ALA A CA 1
ATOM 1378 C C . ALA A 1 178 ? 2.765 1.992 24.269 1.00 88.25 178 ALA A C 1
ATOM 1380 O O . ALA A 1 178 ? 3.567 1.983 25.206 1.00 88.25 178 ALA A O 1
ATOM 1381 N N . MET A 1 179 ? 1.454 2.206 24.435 1.00 87.06 179 MET A N 1
ATOM 1382 C CA . MET A 1 179 ? 0.806 2.437 25.733 1.00 87.06 179 MET A CA 1
ATOM 1383 C C . MET A 1 179 ? 1.031 1.260 26.685 1.00 87.06 179 MET A C 1
ATOM 1385 O O . MET A 1 179 ? 1.551 1.457 27.781 1.00 87.06 179 MET A O 1
ATOM 1389 N N . VAL A 1 180 ? 0.782 0.026 26.232 1.00 86.12 180 VAL A N 1
ATOM 1390 C CA . VAL A 1 180 ? 1.000 -1.194 27.031 1.00 86.12 180 VAL A CA 1
ATOM 1391 C C . VAL A 1 180 ? 2.457 -1.315 27.484 1.00 86.12 180 VAL A C 1
ATOM 1393 O O . VAL A 1 180 ? 2.739 -1.629 28.642 1.00 86.12 180 VAL A O 1
ATOM 1396 N N . LYS A 1 181 ? 3.423 -1.016 26.606 1.00 84.44 181 LYS A N 1
ATOM 1397 C CA . LYS A 1 181 ? 4.854 -1.049 26.955 1.00 84.44 181 LYS A CA 1
ATOM 1398 C C . LYS A 1 181 ? 5.225 -0.008 28.020 1.00 84.44 181 LYS A C 1
ATOM 1400 O O . LYS A 1 181 ? 6.066 -0.286 28.882 1.00 84.44 181 LYS A O 1
ATOM 1405 N N . GLN A 1 182 ? 4.629 1.183 27.954 1.00 78.12 182 GLN A N 1
ATOM 1406 C CA . GLN A 1 182 ? 4.816 2.229 28.961 1.00 78.12 182 GLN A CA 1
ATOM 1407 C C . GLN A 1 182 ? 4.172 1.838 30.295 1.00 78.12 182 GLN A C 1
ATOM 1409 O O . GLN A 1 182 ? 4.814 1.996 31.331 1.00 78.12 182 GLN A O 1
ATOM 1414 N N . HIS A 1 183 ? 2.977 1.243 30.271 1.00 72.62 183 HIS A N 1
ATOM 1415 C CA . HIS A 1 183 ? 2.274 0.764 31.463 1.00 72.62 183 HIS A CA 1
ATOM 1416 C C . HIS A 1 183 ? 3.103 -0.281 32.230 1.00 72.62 183 HIS A C 1
ATOM 1418 O O . HIS A 1 183 ? 3.342 -0.138 33.429 1.00 72.62 183 HIS A O 1
ATOM 1424 N N . HIS A 1 184 ? 3.683 -1.256 31.520 1.00 71.12 184 HIS A N 1
ATOM 1425 C CA . HIS A 1 184 ? 4.588 -2.247 32.115 1.00 71.12 184 HIS A CA 1
ATOM 1426 C C . HIS A 1 184 ? 5.884 -1.641 32.673 1.00 71.12 184 HIS A C 1
ATOM 1428 O O . HIS A 1 184 ? 6.389 -2.097 33.697 1.00 71.12 184 HIS A O 1
ATOM 1434 N N . SER A 1 185 ? 6.431 -0.613 32.018 1.00 67.56 185 SER A N 1
ATOM 1435 C CA . SER A 1 185 ? 7.659 0.054 32.471 1.00 67.56 185 SER A CA 1
ATOM 1436 C C . SER A 1 185 ? 7.414 0.931 33.708 1.00 67.56 185 SER A C 1
ATOM 1438 O O . SER A 1 185 ? 8.247 0.952 34.612 1.00 67.56 185 SER A O 1
ATOM 1440 N N . SER A 1 186 ? 6.255 1.592 33.797 1.00 58.94 186 SER A N 1
ATOM 1441 C CA . SER A 1 186 ? 5.842 2.371 34.972 1.00 58.94 186 SER A CA 1
ATOM 1442 C C . SER A 1 186 ? 5.469 1.482 36.162 1.00 58.94 186 SER A C 1
ATOM 1444 O O . SER A 1 186 ? 5.872 1.782 37.285 1.00 58.94 186 SER A O 1
ATOM 1446 N N . SER A 1 187 ? 4.790 0.348 35.942 1.00 56.31 187 SER A N 1
ATOM 1447 C CA . SER A 1 187 ? 4.524 -0.628 37.011 1.00 56.31 187 SER A CA 1
ATOM 1448 C C . SER A 1 187 ? 5.790 -1.329 37.513 1.00 56.31 187 SER A C 1
ATOM 1450 O O . SER A 1 187 ? 5.891 -1.604 38.706 1.00 56.31 187 SER A O 1
ATOM 1452 N N . ALA A 1 188 ? 6.782 -1.581 36.650 1.00 52.34 188 ALA A N 1
ATOM 1453 C CA . ALA A 1 188 ? 8.063 -2.162 37.063 1.00 52.34 188 ALA A CA 1
ATOM 1454 C C . ALA A 1 188 ? 8.940 -1.182 37.868 1.00 52.34 188 ALA A C 1
ATOM 1456 O O . ALA A 1 188 ? 9.699 -1.610 38.735 1.00 52.34 188 ALA A O 1
ATOM 1457 N N . CYS A 1 189 ? 8.828 0.126 37.618 1.00 42.59 189 CYS A N 1
ATOM 1458 C CA . CYS A 1 189 ? 9.602 1.146 38.331 1.00 42.59 189 CYS A CA 1
ATOM 1459 C C . CYS A 1 189 ? 9.018 1.510 39.711 1.00 42.59 189 CYS A C 1
ATOM 1461 O O . CYS A 1 189 ? 9.703 2.144 40.504 1.00 42.59 189 CYS A O 1
ATOM 1463 N N . ALA A 1 190 ? 7.783 1.097 40.019 1.00 41.97 190 ALA A N 1
ATOM 1464 C CA . ALA A 1 190 ? 7.139 1.319 41.318 1.00 41.97 190 ALA A CA 1
ATOM 1465 C C . ALA A 1 190 ? 7.466 0.241 42.380 1.00 41.97 190 ALA A C 1
ATOM 1467 O O . ALA A 1 190 ? 6.964 0.316 43.501 1.00 41.97 190 ALA A O 1
ATOM 1468 N N . LEU A 1 191 ? 8.282 -0.767 42.038 1.00 43.19 191 LEU A N 1
ATOM 1469 C CA . LEU A 1 191 ? 8.665 -1.888 42.914 1.00 43.19 191 LEU A CA 1
ATOM 1470 C C . LEU A 1 191 ? 10.175 -1.952 43.234 1.00 43.19 191 LEU A C 1
ATOM 1472 O O . LEU A 1 191 ? 10.633 -2.960 43.775 1.00 43.19 191 LEU A O 1
ATOM 1476 N N . LEU A 1 192 ? 10.939 -0.898 42.928 1.00 36.09 192 LEU A N 1
ATOM 1477 C CA . LEU A 1 192 ? 12.339 -0.714 43.348 1.00 36.09 192 LEU A CA 1
ATOM 1478 C C . LEU A 1 192 ? 12.463 0.513 44.252 1.00 36.09 192 LEU A C 1
ATOM 1480 O O . LEU A 1 192 ? 13.249 0.428 45.221 1.00 36.09 192 LEU A O 1
#

Radius of gyration: 23.74 Å; Cα contacts (8 Å, |Δi|>4): 162; chains: 1; bounding box: 66×34×73 Å

Nearest PDB structures (foldseek):
  4okh-assembly1_B  TM=3.764E-01  e=3.661E-04  Homo sapiens
  1sk6-assembly2_E  TM=4.630E-01  e=1.374E-03  Homo sapiens
  8syf-assembly1_H  TM=3.818E-01  e=3.878E-04  Gallus gallus
  4by5-assembly2_C  TM=3.869E-01  e=1.729E-03  Drosophila melanogaster
  5x9a-assembly1_A  TM=3.642E-01  e=2.054E-03  Ciona intestinalis

Organism: Prymnesium parvum (NCBI:txid97485)

Secondary structure (DSSP, 8-state):
-HHHHHHHHHHHHHHHHHHHHHHHHHHHHHHHHHH-TT--SEE-HHHHHHHHHHH-TTSPPPHHHHHHHHHHH-----SSSSS--TTSEETTTHHHHHHHHHHHHHHHHHHHHHHHHH-TT--SSB-HHHHHHHHHHHSTTS---HHHHHHHHHHH-SS-SSSB-TTTHHHHHHHHHHHHHHHHHHHHHTT-

InterPro domains:
  IPR002048 EF-hand domain [PF13499] (30-83)
  IPR002048 EF-hand domain [PF13499] (110-173)
  IPR002048 EF-hand domain [PS50222] (23-58)
  IPR002048 EF-hand domain [PS50222] (106-141)
  IPR002048 EF-hand domain [PS50222] (144-179)
  IPR002048 EF-hand domain [SM00054] (27-55)
  IPR002048 EF-hand domain [SM00054] (110-138)
  IPR002048 EF-hand domain [SM00054] (148-176)
  IPR002048 EF-hand domain [cd00051] (111-172)
  IPR011992 EF-hand domain pair [SSF47473] (19-176)
  IPR018247 EF-Hand 1, calcium-binding site [PS00018] (119-131)
  IPR051001 Calbindin Calcium-Binding [PTHR19972] (19-169)